Protein AF-A0A150GC37-F1 (afdb_monomer_lite)

Foldseek 3Di:
DDDDDPLVVVVVLLVVLLVVVVVVLVVVLVVVLVVLVVVLVVVLVVLVVVLVVVLVVLVVVLVVVLVVLVVVLVVCCVPVNLADPDDDPVLVVLVVVLVVCVVVVVNVVSVVSVVVSVVSRVVRSVVSVVVSVVVSVVVSVVSVVVSVVVSVVSVVVSVVVSVVSVVVSVVVSVVSVVVSVVVVVVSVVLSVQLVVLSVCVVVVVCPDDLCPPPPRDPCSNRVSVCVVVVNPPPDDPPPPDVVVVVVVVVVVVVVVVVVVVVPPDDDDDDDDDD

Radius of gyration: 44.92 Å; chains: 1; bounding box: 108×40×127 Å

Sequence (274 aa):
MLPLPLGAAARNVLHHGQRSHLEQHDAAALETIAAVDAMWAQQLFHLRQEATAALRVLQERHEDALRSLRMEQVVRARDSGIRPVRRNKELLNLRRSEAVLASHNNFTAASRVKAAADRLQDAESNGTHADWLLRCHGEQERLLTQQRRELEALRKRLASRLREVEAARDRDLEKLGRKIKVNIVRTQQLFAKERQHMEAALNGCLLNSKSTRPDGRLEECFPTMVRLAGGPKGSPPVAPDPQHKERRVQHNERNKWRRCQGRQEPDGCAALLE

Organism: Gonium pectorale (NCBI:txid33097)

pLDDT: mean 84.0, std 16.5, range [37.62, 98.12]

Structure (mmCIF, N/CA/C/O backbone):
data_AF-A0A150GC37-F1
#
_entry.id   AF-A0A150GC37-F1
#
loop_
_atom_site.group_PDB
_atom_site.id
_atom_site.type_symbol
_atom_site.label_atom_id
_atom_site.label_alt_id
_atom_site.label_comp_id
_atom_site.label_asym_id
_atom_site.label_entity_id
_atom_site.label_seq_id
_atom_site.pdbx_PDB_ins_code
_atom_site.Cartn_x
_atom_site.Cartn_y
_atom_site.Cartn_z
_atom_site.occupancy
_atom_site.B_iso_or_equiv
_atom_site.auth_seq_id
_atom_site.auth_comp_id
_atom_site.auth_asym_id
_atom_site.auth_atom_id
_atom_site.pdbx_PDB_model_num
ATOM 1 N N . MET A 1 1 ? 62.098 -3.525 -46.597 1.00 43.59 1 MET A N 1
ATOM 2 C CA . MET A 1 1 ? 60.666 -3.323 -46.296 1.00 43.59 1 MET A CA 1
ATOM 3 C C . MET A 1 1 ? 59.986 -2.870 -47.574 1.00 43.59 1 MET A C 1
ATOM 5 O O . MET A 1 1 ? 60.245 -1.760 -48.014 1.00 43.59 1 MET A O 1
ATOM 9 N N . LEU A 1 2 ? 59.233 -3.753 -48.233 1.00 39.16 2 LEU A N 1
ATOM 10 C CA . LEU A 1 2 ? 58.503 -3.399 -49.452 1.00 39.16 2 LEU A CA 1
ATOM 11 C C . LEU A 1 2 ? 57.250 -2.600 -49.058 1.00 39.16 2 LEU A C 1
ATOM 13 O O . LEU A 1 2 ? 56.566 -3.016 -48.119 1.00 39.16 2 LEU A O 1
ATOM 17 N N . PRO A 1 3 ? 56.953 -1.466 -49.716 1.00 51.44 3 PRO A N 1
ATOM 18 C CA . PRO A 1 3 ? 55.737 -0.716 -49.441 1.00 51.44 3 PRO A CA 1
ATOM 19 C C . PRO A 1 3 ? 54.541 -1.620 -49.739 1.00 51.44 3 PRO A C 1
ATOM 21 O O . PRO A 1 3 ? 54.436 -2.191 -50.826 1.00 51.44 3 PRO A O 1
ATOM 24 N N . LEU A 1 4 ? 53.655 -1.784 -48.753 1.00 48.72 4 LEU A N 1
ATOM 25 C CA . LEU A 1 4 ? 52.367 -2.434 -48.975 1.00 48.72 4 LEU A CA 1
ATOM 26 C C . LEU A 1 4 ? 51.692 -1.764 -50.182 1.00 48.72 4 LEU A C 1
ATOM 28 O O . LEU A 1 4 ? 51.752 -0.535 -50.294 1.00 48.72 4 LEU A O 1
ATOM 32 N N . PRO A 1 5 ? 51.039 -2.529 -51.076 1.00 68.75 5 PRO A N 1
ATOM 33 C CA . PRO A 1 5 ? 50.292 -1.930 -52.172 1.00 68.75 5 PRO A CA 1
ATOM 34 C C . PRO A 1 5 ? 49.294 -0.935 -51.569 1.00 68.75 5 PRO A C 1
ATOM 36 O O . PRO A 1 5 ? 48.575 -1.291 -50.634 1.00 68.75 5 PRO A O 1
ATOM 39 N N . LEU A 1 6 ? 49.258 0.306 -52.072 1.00 67.75 6 LEU A N 1
ATOM 40 C CA . LEU A 1 6 ? 48.441 1.407 -51.530 1.00 67.75 6 LEU A CA 1
ATOM 41 C C . LEU A 1 6 ? 46.980 1.000 -51.232 1.00 67.75 6 LEU A C 1
ATOM 43 O O . LEU A 1 6 ? 46.374 1.497 -50.283 1.00 67.75 6 LEU A O 1
ATOM 47 N N . GLY A 1 7 ? 46.432 0.037 -51.980 1.00 73.19 7 GLY A N 1
ATOM 48 C CA . GLY A 1 7 ? 45.100 -0.520 -51.740 1.00 73.19 7 GLY A CA 1
ATOM 49 C C . GLY A 1 7 ? 44.932 -1.297 -50.425 1.00 73.19 7 GLY A C 1
ATOM 50 O O . GLY A 1 7 ? 43.858 -1.249 -49.829 1.00 73.19 7 GLY A O 1
ATOM 51 N N . ALA A 1 8 ? 45.965 -1.981 -49.927 1.00 79.38 8 ALA A N 1
ATOM 52 C CA . ALA A 1 8 ? 45.905 -2.711 -48.657 1.00 79.38 8 ALA A CA 1
ATOM 53 C C . ALA A 1 8 ? 45.860 -1.757 -47.452 1.00 79.38 8 ALA A C 1
ATOM 55 O O . ALA A 1 8 ? 45.092 -1.976 -46.515 1.00 79.38 8 ALA A O 1
ATOM 56 N N . ALA A 1 9 ? 46.624 -0.662 -47.505 1.00 81.75 9 ALA A N 1
ATOM 57 C CA . ALA A 1 9 ? 46.593 0.376 -46.477 1.00 81.75 9 ALA A CA 1
ATOM 58 C C . ALA A 1 9 ? 45.210 1.049 -46.400 1.00 81.75 9 ALA A C 1
ATOM 60 O O . ALA A 1 9 ? 44.655 1.186 -45.311 1.00 81.75 9 ALA A O 1
ATOM 61 N N . ALA A 1 10 ? 44.607 1.377 -47.550 1.00 79.38 10 ALA A N 1
ATOM 62 C CA . ALA A 1 10 ? 43.272 1.978 -47.613 1.00 79.38 10 ALA A CA 1
ATOM 63 C C . ALA A 1 10 ? 42.174 1.070 -47.020 1.00 79.38 10 ALA A C 1
ATOM 65 O O . ALA A 1 10 ? 41.329 1.544 -46.259 1.00 79.38 10 ALA A O 1
ATOM 66 N N . ARG A 1 11 ? 42.214 -0.243 -47.298 1.00 83.75 11 ARG A N 1
ATOM 67 C CA . ARG A 1 11 ? 41.282 -1.225 -46.707 1.00 83.75 11 ARG A CA 1
ATOM 68 C C . ARG A 1 11 ? 41.412 -1.297 -45.190 1.00 83.75 11 ARG A C 1
ATOM 70 O O . ARG A 1 11 ? 40.402 -1.292 -44.490 1.00 83.75 11 ARG A O 1
ATOM 77 N N . ASN A 1 12 ? 42.640 -1.331 -44.676 1.00 86.44 12 ASN A N 1
ATOM 78 C CA . ASN A 1 12 ? 42.888 -1.404 -43.237 1.00 86.44 12 ASN A CA 1
ATOM 79 C C . ASN A 1 12 ? 42.377 -0.156 -42.506 1.00 86.44 12 ASN A C 1
ATOM 81 O O . ASN A 1 12 ? 41.742 -0.286 -41.462 1.00 86.44 12 ASN A O 1
ATOM 85 N N . VAL A 1 13 ? 42.587 1.035 -43.078 1.00 86.06 13 VAL A N 1
ATOM 86 C CA . VAL A 1 13 ? 42.070 2.297 -42.525 1.00 86.06 13 VAL A CA 1
ATOM 87 C C . VAL A 1 13 ? 40.540 2.314 -42.518 1.00 86.06 13 VAL A C 1
ATOM 89 O O . VAL A 1 13 ? 39.948 2.644 -41.492 1.00 86.06 13 VAL A O 1
ATOM 92 N N . LEU A 1 14 ? 39.887 1.889 -43.608 1.00 85.75 14 LEU A N 1
ATOM 93 C CA . LEU A 1 14 ? 38.425 1.791 -43.655 1.00 85.75 14 LEU A CA 1
ATOM 94 C C . LEU A 1 14 ? 37.894 0.804 -42.610 1.00 85.75 14 LEU A C 1
ATOM 96 O O . LEU A 1 14 ? 36.985 1.142 -41.859 1.00 85.75 14 LEU A O 1
ATOM 100 N N . HIS A 1 15 ? 38.462 -0.401 -42.524 1.00 87.81 15 HIS A N 1
ATOM 101 C CA . HIS A 1 15 ? 38.033 -1.400 -41.545 1.00 87.81 15 HIS A CA 1
ATOM 102 C C . HIS A 1 15 ? 38.240 -0.935 -40.103 1.00 87.81 15 HIS A C 1
ATOM 104 O O . HIS A 1 15 ? 37.366 -1.154 -39.265 1.00 87.81 15 HIS A O 1
ATOM 110 N N . HIS A 1 16 ? 39.366 -0.283 -39.812 1.00 88.75 16 HIS A N 1
ATOM 111 C CA . HIS A 1 16 ? 39.623 0.294 -38.497 1.00 88.75 16 HIS A CA 1
ATOM 112 C C . HIS A 1 16 ? 38.621 1.411 -38.171 1.00 88.75 16 HIS A C 1
ATOM 114 O O . HIS A 1 16 ? 38.036 1.409 -37.090 1.00 88.75 16 HIS A O 1
ATOM 120 N N . GLY A 1 17 ? 38.330 2.291 -39.133 1.00 87.25 17 GLY A N 1
ATOM 121 C CA . GLY A 1 17 ? 37.300 3.323 -39.009 1.00 87.25 17 GLY A CA 1
ATOM 122 C C . GLY A 1 17 ? 35.905 2.770 -38.756 1.00 87.25 17 GLY A C 1
ATOM 123 O O . GLY A 1 17 ? 35.207 3.246 -37.868 1.00 87.25 17 GLY A O 1
ATOM 124 N N . GLN A 1 18 ? 35.509 1.734 -39.499 1.00 90.75 18 GLN A N 1
ATOM 125 C CA . GLN A 1 18 ? 34.216 1.069 -39.324 1.00 90.75 18 GLN A CA 1
ATOM 126 C C . GLN A 1 18 ? 34.110 0.403 -37.944 1.00 90.75 18 GLN A C 1
ATOM 128 O O . GLN A 1 18 ? 33.065 0.504 -37.308 1.00 90.75 18 GLN A O 1
ATOM 133 N N . ARG A 1 19 ? 35.183 -0.236 -37.451 1.00 89.75 19 ARG A N 1
ATOM 134 C CA . ARG A 1 19 ? 35.223 -0.815 -36.094 1.00 89.75 19 ARG A CA 1
ATOM 135 C C . ARG A 1 19 ? 35.097 0.255 -35.016 1.00 89.75 19 ARG A C 1
ATOM 137 O O . ARG A 1 19 ? 34.213 0.147 -34.177 1.00 89.75 19 ARG A O 1
ATOM 144 N N . SER A 1 20 ? 35.904 1.312 -35.095 1.00 88.88 20 SER A N 1
ATOM 145 C CA . SER A 1 20 ? 35.835 2.426 -34.144 1.00 88.88 20 SER A CA 1
ATOM 146 C C . SER A 1 20 ? 34.460 3.106 -34.163 1.00 88.88 20 SER A C 1
ATOM 148 O O . SER A 1 20 ? 33.924 3.461 -33.116 1.00 88.88 20 SER A O 1
ATOM 150 N N . HIS A 1 21 ? 33.837 3.232 -35.341 1.00 87.19 21 HIS A N 1
ATOM 151 C CA . HIS A 1 21 ? 32.486 3.778 -35.461 1.00 87.19 21 HIS A CA 1
ATOM 152 C C . HIS A 1 21 ? 31.435 2.886 -34.791 1.00 87.19 21 HIS A C 1
ATOM 154 O O . HIS A 1 21 ? 30.567 3.418 -34.105 1.00 87.19 21 HIS A O 1
ATOM 160 N N . LEU A 1 22 ? 31.525 1.557 -34.930 1.00 89.12 22 LEU A N 1
ATOM 161 C CA . LEU A 1 22 ? 30.644 0.623 -34.215 1.00 89.12 22 LEU A CA 1
ATOM 162 C C . LEU A 1 22 ? 30.831 0.712 -32.705 1.00 89.12 22 LEU A C 1
ATOM 164 O O . LEU A 1 22 ? 29.843 0.847 -31.997 1.00 89.12 22 LEU A O 1
ATOM 168 N N . GLU A 1 23 ? 32.073 0.714 -32.226 1.00 90.19 23 GLU A N 1
ATOM 169 C CA . GLU A 1 23 ? 32.381 0.818 -30.795 1.00 90.19 23 GLU A CA 1
ATOM 170 C C . GLU A 1 23 ? 31.813 2.108 -30.187 1.00 90.19 23 GLU A C 1
ATOM 172 O O . GLU A 1 23 ? 31.182 2.071 -29.133 1.00 90.19 23 GLU A O 1
ATOM 177 N N . GLN A 1 24 ? 31.957 3.244 -30.878 1.00 89.38 24 GLN A N 1
ATOM 178 C CA . GLN A 1 24 ? 31.347 4.512 -30.460 1.00 89.38 24 GLN A CA 1
ATOM 179 C C . GLN A 1 24 ? 29.817 4.439 -30.454 1.00 89.38 24 GLN A C 1
ATOM 181 O O . GLN A 1 24 ? 29.167 4.988 -29.565 1.00 89.38 24 GLN A O 1
ATOM 186 N N . HIS A 1 25 ? 29.228 3.778 -31.451 1.00 88.88 25 HIS A N 1
ATOM 187 C CA . HIS A 1 25 ? 27.781 3.652 -31.567 1.00 88.88 25 HIS A CA 1
ATOM 188 C C . HIS A 1 25 ? 27.193 2.726 -30.495 1.00 88.88 25 HIS A C 1
ATOM 190 O O . HIS A 1 25 ? 26.108 3.008 -29.983 1.00 88.88 25 HIS A O 1
ATOM 196 N N . ASP A 1 26 ? 27.908 1.656 -30.150 1.00 89.56 26 ASP A N 1
ATOM 197 C CA . ASP A 1 26 ? 27.556 0.716 -29.090 1.00 89.56 26 ASP A CA 1
ATOM 198 C C . ASP A 1 26 ? 27.714 1.375 -27.716 1.00 89.56 26 ASP A C 1
ATOM 200 O O . ASP A 1 26 ? 26.801 1.290 -26.896 1.00 89.56 26 ASP A O 1
ATOM 204 N N . ALA A 1 27 ? 28.802 2.119 -27.484 1.00 92.00 27 ALA A N 1
ATOM 205 C CA . ALA A 1 27 ? 28.990 2.900 -26.262 1.00 92.00 27 ALA A CA 1
ATOM 206 C C . ALA A 1 27 ? 27.862 3.929 -26.069 1.00 92.00 27 ALA A C 1
ATOM 208 O O . ALA A 1 27 ? 27.207 3.940 -25.027 1.00 92.00 27 ALA A O 1
ATOM 209 N N . ALA A 1 28 ? 27.549 4.716 -27.104 1.00 91.19 28 ALA A N 1
ATOM 210 C CA . ALA A 1 28 ? 26.445 5.675 -27.060 1.00 91.19 28 ALA A CA 1
ATOM 211 C C . ALA A 1 28 ? 25.082 4.988 -26.850 1.00 91.19 28 ALA A C 1
ATOM 213 O O . ALA A 1 28 ? 24.218 5.502 -26.138 1.00 91.19 28 ALA A O 1
ATOM 214 N N . ALA A 1 29 ? 24.868 3.809 -27.445 1.00 92.19 29 ALA A N 1
ATOM 215 C CA . ALA A 1 29 ? 23.653 3.029 -27.231 1.00 92.19 29 ALA A CA 1
ATOM 216 C C . ALA A 1 29 ? 23.530 2.563 -25.770 1.00 92.19 29 ALA A C 1
ATOM 218 O O . ALA A 1 29 ? 22.462 2.724 -25.176 1.00 92.19 29 ALA A O 1
ATOM 219 N N . LEU A 1 30 ? 24.610 2.056 -25.170 1.00 93.44 30 LEU A N 1
ATOM 220 C CA . LEU A 1 30 ? 24.638 1.657 -23.761 1.00 93.44 30 LEU A CA 1
ATOM 221 C C . LEU A 1 30 ? 24.378 2.842 -22.826 1.00 93.44 30 LEU A C 1
ATOM 223 O O . LEU A 1 30 ? 23.561 2.719 -21.915 1.00 93.44 30 LEU A O 1
ATOM 227 N N . GLU A 1 31 ? 24.983 4.001 -23.089 1.00 95.44 31 GLU A N 1
ATOM 228 C CA . GLU A 1 31 ? 24.720 5.232 -22.333 1.00 95.44 31 GLU A CA 1
ATOM 229 C C . GLU A 1 31 ? 23.248 5.648 -22.419 1.00 95.44 31 GLU A C 1
ATOM 231 O O . GLU A 1 31 ? 22.635 5.985 -21.406 1.00 95.44 31 GLU A O 1
ATOM 236 N N . THR A 1 32 ? 22.641 5.577 -23.610 1.00 94.12 32 THR A N 1
ATOM 237 C CA . THR A 1 32 ? 21.223 5.932 -23.775 1.00 94.12 32 THR A CA 1
ATOM 238 C C . THR A 1 32 ? 20.292 4.972 -23.036 1.00 94.12 32 THR A C 1
ATOM 240 O O . THR A 1 32 ? 19.315 5.418 -22.432 1.00 94.12 32 THR A O 1
ATOM 243 N N . ILE A 1 33 ? 20.595 3.668 -23.043 1.00 94.62 33 ILE A N 1
ATOM 244 C CA . ILE A 1 33 ? 19.842 2.667 -22.280 1.00 94.62 33 ILE A CA 1
ATOM 245 C C . ILE A 1 33 ? 19.983 2.953 -20.784 1.00 94.62 33 ILE A C 1
ATOM 247 O O . ILE A 1 33 ? 18.973 3.024 -20.088 1.00 94.62 33 ILE A O 1
ATOM 251 N N . ALA A 1 34 ? 21.209 3.174 -20.303 1.00 95.12 34 ALA A N 1
ATOM 252 C CA . ALA A 1 34 ? 21.484 3.456 -18.898 1.00 95.12 34 ALA A CA 1
ATOM 253 C C . ALA A 1 34 ? 20.787 4.738 -18.417 1.00 95.12 34 ALA A C 1
ATOM 255 O O . ALA A 1 34 ? 20.208 4.754 -17.333 1.00 95.12 34 ALA A O 1
ATOM 256 N N . ALA A 1 35 ? 20.776 5.796 -19.232 1.00 95.56 35 ALA A N 1
ATOM 257 C CA . ALA A 1 35 ? 20.097 7.047 -18.904 1.00 95.56 35 ALA A CA 1
ATOM 258 C C . ALA A 1 35 ? 18.574 6.868 -18.779 1.00 95.56 35 ALA A C 1
ATOM 260 O O . ALA A 1 35 ? 17.958 7.378 -17.840 1.00 95.56 35 ALA A O 1
ATOM 261 N N . VAL A 1 36 ? 17.959 6.123 -19.705 1.00 95.19 36 VAL A N 1
ATOM 262 C CA . VAL A 1 36 ? 16.520 5.823 -19.646 1.00 95.19 36 VAL A CA 1
ATOM 263 C C . VAL A 1 36 ? 16.198 4.938 -18.447 1.00 95.19 36 VAL A C 1
ATOM 265 O O . VAL A 1 36 ? 15.196 5.168 -17.769 1.00 95.19 36 VAL A O 1
ATOM 268 N N . ASP A 1 37 ? 17.051 3.960 -18.156 1.00 95.19 37 ASP A N 1
ATOM 269 C CA . ASP A 1 37 ? 16.866 3.078 -17.013 1.00 95.19 37 ASP A CA 1
ATOM 270 C C . ASP A 1 37 ? 16.971 3.827 -15.678 1.00 95.19 37 ASP A C 1
ATOM 272 O O . ASP A 1 37 ? 16.112 3.674 -14.810 1.00 95.19 37 ASP A O 1
ATOM 276 N N . ALA A 1 38 ? 17.956 4.719 -15.543 1.00 96.56 38 ALA A N 1
ATOM 277 C CA . ALA A 1 38 ? 18.130 5.563 -14.365 1.00 96.56 38 ALA A CA 1
ATOM 278 C C . ALA A 1 38 ? 16.920 6.483 -14.123 1.00 96.56 38 ALA A C 1
ATOM 280 O O . ALA A 1 38 ? 16.449 6.60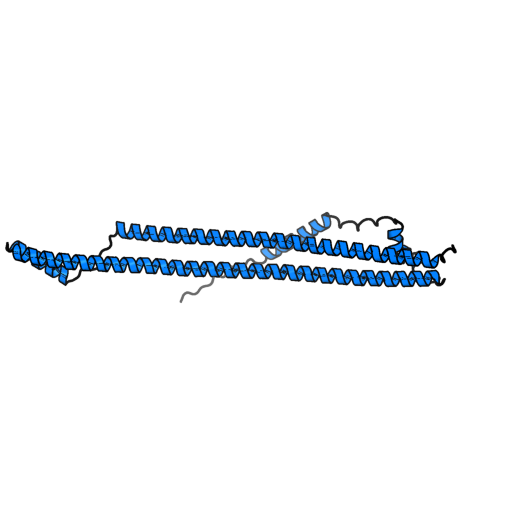9 -12.991 1.00 96.56 38 ALA A O 1
ATOM 281 N N . MET A 1 39 ? 16.367 7.078 -15.185 1.00 97.12 39 MET A N 1
ATOM 282 C CA . MET A 1 39 ? 15.144 7.883 -15.102 1.00 97.12 39 MET A CA 1
ATOM 283 C C . MET A 1 39 ? 13.960 7.053 -14.581 1.00 97.12 39 MET A C 1
ATOM 285 O O . MET A 1 39 ? 13.245 7.495 -13.679 1.00 97.12 39 MET A O 1
ATOM 289 N N . TRP A 1 40 ? 13.750 5.845 -15.115 1.00 97.00 40 TRP A N 1
ATOM 290 C CA . TRP A 1 40 ? 12.688 4.955 -14.637 1.00 97.00 40 TRP A CA 1
ATOM 291 C C . TRP A 1 40 ? 12.915 4.501 -13.195 1.00 97.00 40 TRP A C 1
ATOM 293 O O . TRP A 1 40 ? 11.962 4.448 -12.417 1.00 97.00 40 TRP A O 1
ATOM 303 N N . ALA A 1 41 ? 14.162 4.218 -12.813 1.00 96.06 41 ALA A N 1
ATOM 304 C CA . ALA A 1 41 ? 14.515 3.866 -11.443 1.00 96.06 41 ALA A CA 1
ATOM 305 C C . ALA A 1 41 ? 14.151 4.993 -10.463 1.00 96.06 41 ALA A C 1
ATOM 307 O O . ALA A 1 41 ? 13.559 4.728 -9.416 1.00 96.06 41 ALA A O 1
ATOM 308 N N . GLN A 1 42 ? 14.418 6.251 -10.828 1.00 97.25 42 GLN A N 1
ATOM 309 C CA . GLN A 1 42 ? 14.030 7.410 -10.026 1.00 97.25 42 GLN A CA 1
ATOM 310 C C . GLN A 1 42 ? 12.503 7.550 -9.912 1.00 97.25 42 GLN A C 1
ATOM 312 O O . GLN A 1 42 ? 11.980 7.778 -8.820 1.00 97.25 42 GLN A O 1
ATOM 317 N N . GLN A 1 43 ? 11.762 7.367 -11.008 1.00 95.94 43 GLN A N 1
ATOM 318 C CA . GLN A 1 43 ? 10.295 7.414 -10.978 1.00 95.94 43 GLN A CA 1
ATOM 319 C C . GLN A 1 43 ? 9.699 6.304 -10.104 1.00 95.94 43 GLN A C 1
ATOM 321 O O . GLN A 1 43 ? 8.824 6.564 -9.277 1.00 95.94 43 GLN A O 1
ATOM 326 N N . LEU A 1 44 ? 10.198 5.072 -10.239 1.00 96.25 44 LEU A N 1
ATOM 327 C CA . LEU A 1 44 ? 9.791 3.944 -9.399 1.00 96.25 44 LEU A CA 1
ATOM 328 C C . LEU A 1 44 ? 10.119 4.190 -7.926 1.00 96.25 44 LEU A C 1
ATOM 330 O O . LEU A 1 44 ? 9.322 3.844 -7.054 1.00 96.25 44 LEU A O 1
ATOM 334 N N . PHE A 1 45 ? 11.264 4.807 -7.636 1.00 97.06 45 PHE A N 1
ATOM 335 C CA . PHE A 1 45 ? 11.640 5.187 -6.281 1.00 97.06 45 PHE A CA 1
ATOM 336 C C . PHE A 1 45 ? 10.654 6.192 -5.675 1.00 97.06 45 PHE A C 1
ATOM 338 O O . PHE A 1 45 ? 10.133 5.937 -4.588 1.00 97.06 45 PHE A O 1
ATOM 345 N N . HIS A 1 46 ? 10.324 7.273 -6.387 1.00 96.12 46 HIS A N 1
ATOM 346 C CA . HIS A 1 46 ? 9.334 8.249 -5.921 1.00 96.12 46 HIS A CA 1
ATOM 347 C C . HIS A 1 46 ? 7.957 7.614 -5.703 1.00 96.12 46 HIS A C 1
ATOM 349 O O . HIS A 1 46 ? 7.356 7.804 -4.649 1.00 96.12 46 HIS A O 1
ATOM 355 N N . LEU A 1 47 ? 7.496 6.767 -6.628 1.00 95.56 47 LEU A N 1
ATOM 356 C CA . LEU A 1 47 ? 6.230 6.047 -6.470 1.00 95.56 47 LEU A CA 1
ATOM 357 C C . LEU A 1 47 ? 6.225 5.131 -5.242 1.00 95.56 47 LEU A C 1
ATOM 359 O O . LEU A 1 47 ? 5.218 5.045 -4.540 1.00 95.56 47 LEU A O 1
ATOM 363 N N . ARG A 1 48 ? 7.339 4.448 -4.955 1.00 95.88 48 ARG A N 1
ATOM 364 C CA . ARG A 1 48 ? 7.477 3.617 -3.749 1.00 95.88 48 ARG A CA 1
ATOM 365 C C . ARG A 1 48 ? 7.455 4.472 -2.482 1.00 95.88 48 ARG A C 1
ATOM 367 O O . ARG A 1 48 ? 6.793 4.090 -1.521 1.00 95.88 48 ARG A O 1
ATOM 374 N N . GLN A 1 49 ? 8.108 5.633 -2.482 1.00 97.25 49 GLN A N 1
ATOM 375 C CA . GLN A 1 49 ? 8.047 6.568 -1.356 1.00 97.25 49 GLN A CA 1
ATOM 376 C C . GLN A 1 49 ? 6.620 7.068 -1.112 1.00 97.25 49 GLN A C 1
ATOM 378 O O . GLN A 1 49 ? 6.112 6.934 0.002 1.00 97.25 49 GLN A O 1
ATOM 383 N N . GLU A 1 50 ? 5.939 7.553 -2.151 1.00 95.94 50 GLU A N 1
ATOM 384 C CA . GLU A 1 50 ? 4.539 7.991 -2.078 1.00 95.94 50 GLU A CA 1
ATOM 385 C C . GLU A 1 50 ? 3.619 6.871 -1.580 1.00 95.94 50 GLU A C 1
ATOM 387 O O . GLU A 1 50 ? 2.774 7.092 -0.714 1.00 95.94 50 GLU A O 1
ATOM 392 N N . ALA A 1 51 ? 3.821 5.644 -2.068 1.00 95.00 51 ALA A N 1
ATOM 393 C CA . ALA A 1 51 ? 3.088 4.462 -1.628 1.00 95.00 51 ALA A CA 1
ATOM 394 C C . ALA A 1 51 ? 3.279 4.195 -0.126 1.00 95.00 51 ALA A C 1
ATOM 396 O O . ALA A 1 51 ? 2.306 3.955 0.592 1.00 95.00 51 ALA A O 1
ATOM 397 N N . THR A 1 52 ? 4.520 4.263 0.369 1.00 96.12 52 THR A N 1
ATOM 398 C CA . THR A 1 52 ? 4.803 4.085 1.801 1.00 96.12 52 THR A CA 1
ATOM 399 C C . THR A 1 52 ? 4.225 5.209 2.654 1.00 96.12 52 THR A C 1
ATOM 401 O O . THR A 1 52 ? 3.683 4.933 3.722 1.00 96.12 52 THR A O 1
ATOM 404 N N . ALA A 1 53 ? 4.270 6.454 2.176 1.00 97.06 53 ALA A N 1
ATOM 405 C CA . ALA A 1 53 ? 3.672 7.593 2.861 1.00 97.06 53 ALA A CA 1
ATOM 406 C C . ALA A 1 53 ? 2.145 7.454 2.941 1.00 97.06 53 ALA A C 1
ATOM 408 O O . ALA A 1 53 ? 1.573 7.608 4.015 1.00 97.06 53 ALA A O 1
ATOM 409 N N . ALA A 1 54 ? 1.487 7.074 1.842 1.00 96.19 54 ALA A N 1
ATOM 410 C CA . ALA A 1 54 ? 0.043 6.854 1.815 1.00 96.19 54 ALA A CA 1
ATOM 411 C C . ALA A 1 54 ? -0.397 5.738 2.777 1.00 96.19 54 ALA A C 1
ATOM 413 O O . ALA A 1 54 ? -1.421 5.869 3.446 1.00 96.19 54 ALA A O 1
ATOM 414 N N . LEU A 1 55 ? 0.385 4.655 2.874 1.00 96.69 55 LEU A N 1
ATOM 415 C CA . LEU A 1 55 ? 0.130 3.586 3.842 1.00 96.69 55 LEU A CA 1
ATOM 416 C C . LEU A 1 55 ? 0.260 4.081 5.284 1.00 96.69 55 LEU A C 1
ATOM 418 O O . LEU A 1 55 ? -0.624 3.790 6.084 1.00 96.69 55 LEU A O 1
ATOM 422 N N . ARG A 1 56 ? 1.309 4.850 5.600 1.00 97.38 56 ARG A N 1
ATOM 423 C CA . ARG A 1 56 ? 1.507 5.422 6.942 1.00 97.38 56 ARG A CA 1
ATOM 424 C C . ARG A 1 56 ? 0.369 6.356 7.333 1.00 97.38 56 ARG A C 1
ATOM 426 O O . ARG A 1 56 ? -0.232 6.157 8.377 1.00 97.38 56 ARG A O 1
ATOM 433 N N . VAL A 1 57 ? -0.003 7.285 6.453 1.00 97.81 57 VAL A N 1
ATOM 434 C CA . VAL A 1 57 ? -1.116 8.217 6.696 1.00 97.81 57 VAL A CA 1
ATOM 435 C C . VAL A 1 57 ? -2.426 7.467 6.946 1.00 97.81 57 VAL A C 1
ATOM 437 O O . VAL A 1 57 ? -3.218 7.864 7.798 1.00 97.81 57 VAL A O 1
ATOM 440 N N . LEU A 1 58 ? -2.684 6.375 6.217 1.00 97.31 58 LEU A N 1
ATOM 441 C CA . LEU A 1 58 ? -3.880 5.567 6.455 1.00 97.31 58 LEU A CA 1
ATOM 442 C C . LEU A 1 58 ? -3.820 4.841 7.808 1.00 97.31 58 LEU A C 1
ATOM 444 O O . LEU A 1 58 ? -4.821 4.813 8.517 1.00 97.31 58 LEU A O 1
ATOM 448 N N . GLN A 1 59 ? -2.660 4.293 8.176 1.00 97.44 59 GLN A N 1
ATOM 449 C CA . GLN A 1 59 ? -2.456 3.637 9.471 1.00 97.44 59 GLN A CA 1
ATOM 450 C C . GLN A 1 59 ? -2.627 4.612 10.640 1.00 97.44 59 GLN A C 1
ATOM 452 O O . GLN A 1 59 ? -3.348 4.296 11.579 1.00 97.44 59 GLN A O 1
ATOM 457 N N . GLU A 1 60 ? -2.058 5.813 10.549 1.00 98.00 60 GLU A N 1
ATOM 458 C CA . GLU A 1 60 ? -2.220 6.869 11.557 1.00 98.00 60 GLU A CA 1
ATOM 459 C C . GLU A 1 60 ? -3.701 7.229 11.746 1.00 98.00 60 GLU A C 1
ATOM 461 O O . GLU A 1 60 ? -4.209 7.236 12.866 1.00 98.00 60 GLU A O 1
ATOM 466 N N . ARG A 1 61 ? -4.446 7.407 10.646 1.00 97.94 61 ARG A N 1
ATOM 467 C CA . ARG A 1 61 ? -5.900 7.644 10.702 1.00 97.94 61 ARG A CA 1
ATOM 468 C C . ARG A 1 61 ? -6.662 6.484 11.342 1.00 97.94 61 ARG A C 1
ATOM 470 O O . ARG A 1 61 ? -7.640 6.707 12.054 1.00 97.94 61 ARG A O 1
ATOM 477 N N . HIS A 1 62 ? -6.254 5.245 11.074 1.00 98.12 62 HIS A N 1
ATOM 478 C CA . HIS A 1 62 ? -6.854 4.053 11.677 1.00 98.12 62 HIS A CA 1
ATOM 479 C C . HIS A 1 62 ? -6.595 3.987 13.187 1.00 98.12 62 HIS A C 1
ATOM 481 O O . HIS A 1 62 ? -7.510 3.668 13.952 1.00 98.12 62 HIS A O 1
ATOM 487 N N . GLU A 1 63 ? -5.388 4.340 13.621 1.00 97.25 63 GLU A N 1
ATOM 488 C CA . GLU A 1 63 ? -5.021 4.441 15.034 1.00 97.25 63 GLU A CA 1
ATOM 489 C C . GLU A 1 63 ? -5.802 5.554 15.742 1.00 97.25 63 GLU A C 1
ATOM 491 O O . GLU A 1 63 ? -6.341 5.329 16.827 1.00 97.25 63 GLU A O 1
ATOM 496 N N . ASP A 1 64 ? -5.937 6.725 15.118 1.00 98.00 64 ASP A N 1
ATOM 497 C CA . ASP A 1 64 ? -6.742 7.840 15.627 1.00 98.00 64 ASP A CA 1
ATOM 498 C C . ASP A 1 64 ? -8.213 7.467 15.786 1.00 98.00 64 ASP A C 1
ATOM 500 O O . ASP A 1 64 ? -8.800 7.700 16.843 1.00 98.00 64 ASP A O 1
ATOM 504 N N . ALA A 1 65 ? -8.798 6.821 14.776 1.00 97.31 65 ALA A N 1
ATOM 505 C CA . ALA A 1 65 ? -10.176 6.348 14.839 1.00 97.31 65 ALA A CA 1
ATOM 506 C C . ALA A 1 65 ? -10.379 5.341 15.984 1.00 97.31 65 ALA A C 1
ATOM 508 O O . ALA A 1 65 ? -11.370 5.417 16.710 1.00 97.31 65 ALA A O 1
ATOM 509 N N . LEU A 1 66 ? -9.424 4.427 16.194 1.00 97.12 66 LEU A N 1
ATOM 510 C CA . LEU A 1 66 ? -9.490 3.453 17.285 1.00 97.12 66 LEU A CA 1
ATOM 511 C C . LEU A 1 66 ? -9.337 4.120 18.659 1.00 97.12 66 LEU A C 1
ATOM 513 O O . LEU A 1 66 ? -10.039 3.753 19.604 1.00 97.12 66 LEU A O 1
ATOM 517 N N . ARG A 1 67 ? -8.442 5.109 18.780 1.00 97.62 67 ARG A N 1
ATOM 518 C CA . ARG A 1 67 ? -8.292 5.919 19.998 1.00 97.62 67 ARG A CA 1
ATOM 519 C C . ARG A 1 67 ? -9.573 6.682 20.308 1.00 97.62 67 ARG A C 1
ATOM 521 O O . ARG A 1 67 ? -10.044 6.614 21.441 1.00 97.62 67 ARG A O 1
ATOM 528 N N . SER A 1 68 ? -10.156 7.341 19.310 1.00 97.88 68 SER A N 1
ATOM 529 C CA . SER A 1 68 ? -11.409 8.081 19.466 1.00 97.88 68 SER A CA 1
ATOM 530 C C . SER A 1 68 ? -12.549 7.163 19.896 1.00 97.88 68 SER A C 1
ATOM 532 O O . SER A 1 68 ? -13.228 7.461 20.873 1.00 97.88 68 SER A O 1
ATOM 534 N N . LEU A 1 69 ? -12.701 5.998 19.255 1.00 97.62 69 LEU A N 1
ATOM 535 C CA . LEU A 1 69 ? -13.722 5.018 19.629 1.00 97.62 69 LEU A CA 1
ATOM 536 C C . LEU A 1 69 ? -13.569 4.568 21.090 1.00 97.62 69 LEU A C 1
ATOM 538 O O . LEU A 1 69 ? -14.547 4.512 21.831 1.00 97.62 69 LEU A O 1
ATOM 542 N N . ARG A 1 70 ? -12.341 4.268 21.529 1.00 96.00 70 ARG A N 1
ATOM 543 C CA . ARG A 1 70 ? -12.070 3.868 22.921 1.00 96.00 70 ARG A CA 1
ATOM 544 C C . ARG A 1 70 ? -12.408 4.982 23.908 1.00 96.00 70 ARG A C 1
ATOM 546 O O . ARG A 1 70 ? -13.013 4.712 24.942 1.00 96.00 70 ARG A O 1
ATOM 553 N N . MET A 1 71 ? -12.054 6.224 23.583 1.00 97.12 71 MET A N 1
ATOM 554 C CA . MET A 1 71 ? -12.403 7.382 24.408 1.00 97.12 71 MET A CA 1
ATOM 555 C C . MET A 1 71 ? -13.916 7.584 24.481 1.00 97.12 71 MET A C 1
ATOM 557 O O . MET A 1 71 ? -14.445 7.777 25.572 1.00 97.12 71 MET A O 1
ATOM 561 N N . GLU A 1 72 ? -14.630 7.462 23.362 1.00 95.50 72 GLU A N 1
ATOM 562 C CA . GLU A 1 72 ? -16.093 7.520 23.346 1.00 95.50 72 GLU A CA 1
ATOM 563 C C . GLU A 1 72 ? -16.722 6.428 24.210 1.00 95.50 72 GLU A C 1
ATOM 565 O O . GLU A 1 72 ? -17.666 6.704 24.945 1.00 95.50 72 GLU A O 1
ATOM 570 N N . GLN A 1 73 ? -16.204 5.199 24.166 1.00 93.88 73 GLN A N 1
ATOM 571 C CA . GLN A 1 73 ? -16.690 4.105 25.008 1.00 93.88 73 GLN A CA 1
ATOM 572 C C . GLN A 1 73 ? -16.516 4.436 26.499 1.00 93.88 73 GLN A C 1
ATOM 574 O O . GLN A 1 73 ? -17.460 4.279 27.274 1.00 93.88 73 GLN A O 1
ATOM 579 N N . VAL A 1 74 ? -15.360 4.978 26.897 1.00 94.12 74 VAL A N 1
ATOM 580 C CA . VAL A 1 74 ? -15.108 5.416 28.282 1.00 94.12 74 VAL A CA 1
ATOM 581 C C . VAL A 1 74 ? -16.049 6.551 28.696 1.00 94.12 74 VAL A C 1
ATOM 583 O O . VAL A 1 74 ? -16.637 6.493 29.775 1.00 94.12 74 VAL A O 1
ATOM 586 N N . VAL A 1 75 ? -16.228 7.564 27.845 1.00 94.50 75 VAL A N 1
ATOM 587 C CA . VAL A 1 75 ? -17.131 8.694 28.118 1.00 94.50 75 VAL A CA 1
ATOM 588 C C . VAL A 1 75 ? -18.576 8.212 28.236 1.00 94.50 75 VAL A C 1
ATOM 590 O O . VAL A 1 75 ? -19.243 8.530 29.215 1.00 94.50 75 VAL A O 1
ATOM 593 N N . ARG A 1 76 ? -19.043 7.345 27.328 1.00 90.81 76 ARG A N 1
ATOM 594 C CA . ARG A 1 76 ? -20.386 6.745 27.408 1.00 90.81 76 ARG A CA 1
ATOM 595 C C . ARG A 1 76 ? -20.578 5.972 28.711 1.00 90.81 76 ARG A C 1
ATOM 597 O O . ARG A 1 76 ? -21.614 6.136 29.354 1.00 90.81 76 ARG A O 1
ATOM 604 N N . ALA A 1 77 ? -19.596 5.168 29.123 1.00 90.50 77 ALA A N 1
ATOM 605 C CA . ALA A 1 77 ? -19.653 4.435 30.387 1.00 90.50 77 ALA A CA 1
ATOM 606 C C . ALA A 1 77 ? -19.711 5.367 31.603 1.00 90.50 77 ALA A C 1
ATOM 608 O O . ALA A 1 77 ? -20.449 5.089 32.549 1.00 90.50 77 ALA A O 1
ATOM 609 N N . ARG A 1 78 ? -18.964 6.476 31.569 1.00 89.88 78 ARG A N 1
ATOM 610 C CA . ARG A 1 78 ? -18.952 7.488 32.628 1.00 89.88 78 ARG A CA 1
ATOM 611 C C . ARG A 1 78 ? -20.278 8.246 32.717 1.00 89.88 78 ARG A C 1
ATOM 613 O O . ARG A 1 78 ? -20.817 8.370 33.812 1.00 89.88 78 ARG A O 1
ATOM 620 N N . ASP A 1 79 ? -20.786 8.739 31.591 1.00 88.44 79 ASP A N 1
ATOM 621 C CA . ASP A 1 79 ? -21.912 9.678 31.558 1.00 88.44 79 ASP A CA 1
ATOM 622 C C . ASP A 1 79 ? -23.258 8.975 31.742 1.00 88.44 79 ASP A C 1
ATOM 624 O O . ASP A 1 79 ? -24.105 9.422 32.515 1.00 88.44 79 ASP A O 1
ATOM 628 N N . SER A 1 80 ? -23.463 7.852 31.047 1.00 82.00 80 SER A N 1
ATOM 629 C CA . SER A 1 80 ? -24.726 7.103 31.121 1.00 82.00 80 SER A CA 1
ATOM 630 C C . SER A 1 80 ? -24.749 6.078 32.258 1.00 82.00 80 SER A C 1
ATOM 632 O O . SER A 1 80 ? -25.822 5.685 32.726 1.00 82.00 80 SER A O 1
ATOM 634 N N . GLY A 1 81 ? -23.569 5.684 32.747 1.00 82.56 81 GLY A N 1
ATOM 635 C CA . GLY A 1 81 ? -23.411 4.566 33.663 1.00 82.56 81 GLY A CA 1
ATOM 636 C C . GLY A 1 81 ? -23.716 3.229 32.984 1.00 82.56 81 GLY A C 1
ATOM 637 O O . GLY A 1 81 ? -24.589 3.108 32.126 1.00 82.56 81 GLY A O 1
ATOM 638 N N . ILE A 1 82 ? -23.025 2.175 33.404 1.00 85.19 82 ILE A N 1
ATOM 639 C CA . ILE A 1 82 ? -23.342 0.825 32.938 1.00 85.19 82 ILE A CA 1
ATOM 640 C C . ILE A 1 82 ? -24.469 0.296 33.819 1.00 85.19 82 ILE A C 1
ATOM 642 O O . ILE A 1 82 ? -24.249 -0.082 34.968 1.00 85.19 82 ILE A O 1
ATOM 646 N N . ARG A 1 83 ? -25.704 0.378 33.316 1.00 80.44 83 ARG A N 1
ATOM 647 C CA . ARG A 1 83 ? -26.910 -0.009 34.057 1.00 80.44 83 ARG A CA 1
ATOM 648 C C . ARG A 1 83 ? -27.771 -0.979 33.248 1.00 80.44 83 ARG A C 1
ATOM 650 O O . ARG A 1 83 ? -27.875 -0.824 32.029 1.00 80.44 83 ARG A O 1
ATOM 657 N N . PRO A 1 84 ? -28.456 -1.929 33.909 1.00 79.88 84 PRO A N 1
ATOM 658 C CA . PRO A 1 84 ? -29.464 -2.748 33.250 1.00 79.88 84 PRO A CA 1
ATOM 659 C C . PRO A 1 84 ? -30.587 -1.874 32.693 1.00 79.88 84 PRO A C 1
ATOM 661 O O . PRO A 1 84 ? -31.133 -1.027 33.400 1.00 79.88 84 PRO A O 1
ATOM 664 N N . VAL A 1 85 ? -30.981 -2.132 31.442 1.00 79.94 85 VAL A N 1
ATOM 665 C CA . VAL A 1 85 ? -32.124 -1.461 30.793 1.00 79.94 85 VAL A CA 1
ATOM 666 C C . VAL A 1 85 ? -33.426 -1.742 31.555 1.00 79.94 85 VAL A C 1
ATOM 668 O O . VAL A 1 85 ? -34.303 -0.884 31.645 1.00 79.94 85 VAL A O 1
ATOM 671 N N . ARG A 1 86 ? -33.552 -2.942 32.133 1.00 85.25 86 ARG A N 1
ATOM 672 C CA . ARG A 1 86 ? -34.640 -3.334 33.036 1.00 85.25 86 ARG A CA 1
ATOM 673 C C . ARG A 1 86 ? -34.075 -4.185 34.168 1.00 85.25 86 ARG A C 1
ATOM 675 O O . ARG A 1 86 ? -33.344 -5.131 33.901 1.00 85.25 86 ARG A O 1
ATOM 682 N N . ARG A 1 87 ? -34.435 -3.852 35.410 1.00 85.88 87 ARG A N 1
ATOM 683 C CA . ARG A 1 87 ? -34.106 -4.652 36.603 1.00 85.88 8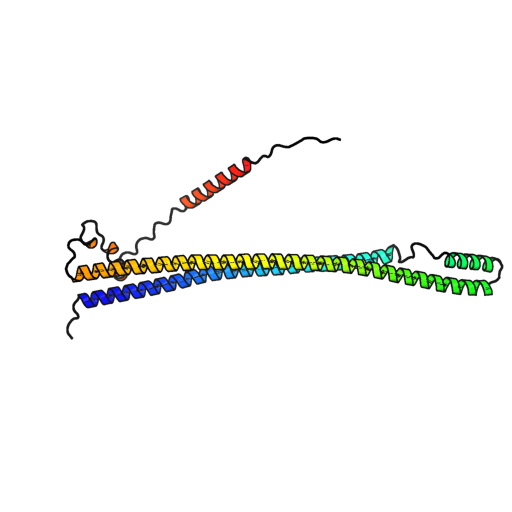7 ARG A CA 1
ATOM 684 C C . ARG A 1 87 ? -34.931 -5.938 36.639 1.00 85.88 87 ARG A C 1
ATOM 686 O O . ARG A 1 87 ? -36.069 -5.935 36.153 1.00 85.88 87 ARG A O 1
ATOM 693 N N . ASN A 1 88 ? -34.400 -7.006 37.234 1.00 92.06 88 ASN A N 1
ATOM 694 C CA . ASN A 1 88 ? -35.147 -8.257 37.384 1.00 92.06 88 ASN A CA 1
ATOM 695 C C . ASN A 1 88 ? -36.399 -8.037 38.252 1.00 92.06 88 ASN A C 1
ATOM 697 O O . ASN A 1 88 ? -36.382 -7.312 39.250 1.00 92.06 88 ASN A O 1
ATOM 701 N N . LYS A 1 89 ? -37.508 -8.688 37.885 1.00 94.31 89 LYS A N 1
ATOM 702 C CA . LYS A 1 89 ? -38.758 -8.655 38.661 1.00 94.31 89 LYS A CA 1
ATOM 703 C C . LYS A 1 89 ? -38.550 -9.205 40.072 1.00 94.31 89 LYS A C 1
ATOM 705 O O . LYS A 1 89 ? -39.137 -8.686 41.017 1.00 94.31 89 LYS A O 1
ATOM 710 N N . GLU A 1 90 ? -37.695 -10.215 40.211 1.00 94.31 90 GLU A N 1
ATOM 711 C CA . GLU A 1 90 ? -37.351 -10.808 41.502 1.00 94.31 90 GLU A CA 1
ATOM 712 C C . GLU A 1 90 ? -36.659 -9.800 42.428 1.00 94.31 90 GLU A C 1
ATOM 714 O O . GLU A 1 90 ? -37.077 -9.647 43.574 1.00 94.31 90 GLU A O 1
ATOM 719 N N . LEU A 1 91 ? -35.701 -9.017 41.913 1.00 94.62 91 LEU A N 1
ATOM 720 C CA . LEU A 1 91 ? -35.052 -7.941 42.668 1.00 94.62 91 LEU A CA 1
ATOM 721 C C . LEU A 1 91 ? -36.069 -6.928 43.194 1.00 94.62 91 LEU A C 1
ATOM 723 O O . LEU A 1 91 ? -36.036 -6.537 44.359 1.00 94.62 91 LEU A O 1
ATOM 727 N N . LEU A 1 92 ? -36.991 -6.504 42.328 1.00 94.81 92 LEU A N 1
ATOM 728 C CA . LEU A 1 92 ? -38.029 -5.541 42.691 1.00 94.81 92 LEU A CA 1
ATOM 729 C C . LEU A 1 92 ? -38.956 -6.099 43.777 1.00 94.81 92 LEU A C 1
ATOM 731 O O . LEU A 1 92 ? -39.327 -5.366 44.694 1.00 94.81 92 LEU A O 1
ATOM 735 N N . ASN A 1 93 ? -39.299 -7.386 43.705 1.00 97.00 93 ASN A N 1
ATOM 736 C CA . ASN A 1 93 ? -40.108 -8.053 44.721 1.00 97.00 93 ASN A CA 1
ATOM 737 C C . ASN A 1 93 ? -39.362 -8.167 46.056 1.00 97.00 93 ASN A C 1
ATOM 739 O O . ASN A 1 93 ? -39.940 -7.840 47.092 1.00 97.00 93 ASN A O 1
ATOM 743 N N . LEU A 1 94 ? -38.076 -8.539 46.039 1.00 96.25 94 LEU A N 1
ATOM 744 C CA . LEU A 1 94 ? -37.243 -8.596 47.242 1.00 96.25 94 LEU A CA 1
ATOM 745 C C . LEU A 1 94 ? -37.152 -7.220 47.917 1.00 96.25 94 LEU A C 1
ATOM 747 O O . LEU A 1 94 ? -37.408 -7.117 49.115 1.00 96.25 94 LEU A O 1
ATOM 751 N N . ARG A 1 95 ? -36.925 -6.143 47.153 1.00 96.25 95 ARG A N 1
ATOM 752 C CA . ARG A 1 95 ? -36.911 -4.763 47.680 1.00 96.25 95 ARG A CA 1
ATOM 753 C C . ARG A 1 95 ? -38.258 -4.320 48.257 1.00 96.25 95 ARG A C 1
ATOM 755 O O . ARG A 1 95 ? -38.294 -3.623 49.267 1.00 96.25 95 ARG A O 1
ATOM 762 N N . ARG A 1 96 ? -39.379 -4.738 47.658 1.00 96.94 96 ARG A N 1
ATOM 763 C CA . ARG A 1 96 ? -40.715 -4.492 48.234 1.00 96.94 96 ARG A CA 1
ATOM 764 C C . ARG A 1 96 ? -40.897 -5.242 49.551 1.00 96.94 96 ARG A C 1
ATOM 766 O O . ARG A 1 96 ? -41.359 -4.648 50.518 1.00 96.94 96 ARG A O 1
ATOM 773 N N . SER A 1 97 ? -40.510 -6.518 49.604 1.00 96.81 97 SER A N 1
ATOM 774 C CA . SER A 1 97 ? -40.601 -7.313 50.835 1.00 96.81 97 SER A CA 1
ATOM 775 C C . SER A 1 97 ? -39.683 -6.788 51.944 1.00 96.81 97 SER A C 1
ATOM 777 O O . SER A 1 97 ? -40.096 -6.761 53.099 1.00 96.81 97 SER A O 1
ATOM 779 N N . GLU A 1 98 ? -38.495 -6.280 51.598 1.00 96.69 98 GLU A N 1
ATOM 780 C CA . GLU A 1 98 ? -37.591 -5.574 52.515 1.00 96.69 98 GLU A CA 1
ATOM 781 C C . GLU A 1 98 ? -38.294 -4.366 53.150 1.00 96.69 98 GLU A C 1
ATOM 783 O O . GLU A 1 98 ? -38.333 -4.253 54.375 1.00 96.69 98 GLU A O 1
ATOM 788 N N . ALA A 1 99 ? -38.907 -3.503 52.330 1.00 96.62 99 ALA A N 1
ATOM 789 C CA . ALA A 1 99 ? -39.610 -2.311 52.801 1.00 96.62 99 ALA A CA 1
ATOM 790 C C . ALA A 1 99 ? -40.810 -2.651 53.705 1.00 96.62 99 ALA A C 1
ATOM 792 O O . ALA A 1 99 ? -40.990 -2.027 54.751 1.00 96.62 99 ALA A O 1
ATOM 793 N N . VAL A 1 100 ? -41.598 -3.671 53.343 1.00 97.44 100 VAL A N 1
ATOM 794 C CA . VAL A 1 100 ? -42.739 -4.125 54.157 1.00 97.44 100 VAL A CA 1
ATOM 795 C C . VAL A 1 100 ? -42.263 -4.676 55.507 1.00 97.44 100 VAL A C 1
ATOM 797 O O . VAL A 1 100 ? -42.769 -4.262 56.549 1.00 97.44 100 VAL A O 1
ATOM 800 N N . LEU A 1 101 ? -41.249 -5.548 55.526 1.00 96.00 101 LEU A N 1
ATOM 801 C CA . LEU A 1 101 ? -40.702 -6.108 56.771 1.00 96.00 101 LEU A CA 1
ATOM 802 C C . LEU A 1 101 ? -40.098 -5.031 57.681 1.00 96.00 101 LEU A C 1
ATOM 804 O O . LEU A 1 101 ? -40.285 -5.091 58.896 1.00 96.00 101 LEU A O 1
ATOM 808 N N . ALA A 1 102 ? -39.422 -4.034 57.104 1.00 96.12 102 ALA A N 1
ATOM 809 C CA . ALA A 1 102 ? -38.904 -2.891 57.849 1.00 96.12 102 ALA A CA 1
ATOM 810 C C . ALA A 1 102 ? -40.036 -2.049 58.461 1.00 96.12 102 ALA A C 1
ATOM 812 O O . ALA A 1 102 ? -39.942 -1.667 59.624 1.00 96.12 102 ALA A O 1
ATOM 813 N N . SER A 1 103 ? -41.130 -1.821 57.723 1.00 97.12 103 SER A N 1
ATOM 814 C CA . SER A 1 103 ? -42.292 -1.069 58.227 1.00 97.12 103 SER A CA 1
ATOM 815 C C . SER A 1 103 ? -43.022 -1.769 59.381 1.00 97.12 103 SER A C 1
ATOM 817 O O . SER A 1 103 ? -43.603 -1.110 60.238 1.00 97.12 103 SER A O 1
ATOM 819 N N . HIS A 1 104 ? -42.937 -3.102 59.451 1.00 97.31 104 HIS A N 1
ATOM 820 C CA . HIS A 1 104 ? -43.456 -3.911 60.557 1.00 97.31 104 HIS A CA 1
ATOM 821 C C . HIS A 1 104 ? -42.449 -4.112 61.705 1.00 97.31 104 HIS A C 1
ATOM 823 O O . HIS A 1 104 ? -42.672 -4.965 62.559 1.00 97.31 104 HIS A O 1
ATOM 829 N N . ASN A 1 105 ? -41.339 -3.363 61.734 1.00 96.62 105 ASN A N 1
ATOM 830 C CA . ASN A 1 105 ? -40.261 -3.474 62.730 1.00 96.62 105 ASN A CA 1
ATOM 831 C C . ASN A 1 105 ? -39.578 -4.859 62.801 1.00 96.62 105 ASN A C 1
ATOM 833 O O . ASN A 1 105 ? -38.870 -5.167 63.760 1.00 96.62 105 ASN A O 1
ATOM 837 N N . ASN A 1 106 ? -39.716 -5.692 61.764 1.00 96.56 106 ASN A N 1
ATOM 838 C CA . ASN A 1 106 ? -39.072 -7.006 61.670 1.00 96.56 106 ASN A CA 1
ATOM 839 C C . ASN A 1 106 ? -37.661 -6.889 61.066 1.00 96.56 106 ASN A C 1
ATOM 841 O O . ASN A 1 106 ? -37.366 -7.426 59.993 1.00 96.56 106 ASN A O 1
ATOM 845 N N . PHE A 1 107 ? -36.766 -6.180 61.757 1.00 95.56 107 PHE A N 1
ATOM 846 C CA . PHE A 1 107 ? -35.450 -5.798 61.223 1.00 95.56 107 PHE A CA 1
ATOM 847 C C . PHE A 1 107 ? -34.525 -6.982 60.905 1.00 95.56 107 PHE A C 1
ATOM 849 O O . PHE A 1 107 ? -33.748 -6.925 59.952 1.00 95.56 107 PHE A O 1
ATOM 856 N N . THR A 1 108 ? -34.616 -8.082 61.658 1.00 96.62 108 THR A N 1
ATOM 857 C CA . THR A 1 108 ? -33.784 -9.278 61.437 1.00 96.62 108 THR A CA 1
ATOM 858 C C . THR A 1 108 ? -34.121 -9.968 60.115 1.00 96.62 108 THR A C 1
ATOM 860 O O . THR A 1 108 ? -33.221 -10.326 59.354 1.00 96.62 108 THR A O 1
ATOM 863 N N . ALA A 1 109 ? -35.412 -10.114 59.810 1.00 95.31 109 ALA A N 1
ATOM 864 C CA . ALA A 1 109 ? -35.885 -10.663 58.545 1.00 95.31 109 ALA A CA 1
ATOM 865 C C . ALA A 1 109 ? -35.609 -9.699 57.381 1.00 95.31 109 ALA A C 1
ATOM 867 O O . ALA A 1 109 ? -35.103 -10.131 56.345 1.00 95.31 109 ALA A O 1
ATOM 868 N N . ALA A 1 110 ? -35.851 -8.395 57.573 1.00 96.38 110 ALA A N 1
ATOM 869 C CA . ALA A 1 110 ? -35.554 -7.370 56.572 1.00 96.38 110 ALA A CA 1
ATOM 870 C C . ALA A 1 110 ? -34.067 -7.364 56.176 1.00 96.38 110 ALA A C 1
ATOM 872 O O . ALA A 1 110 ? -33.749 -7.334 54.992 1.00 96.38 110 ALA A O 1
ATOM 873 N N . SER A 1 111 ? -33.152 -7.494 57.145 1.00 96.75 111 SER A N 1
ATOM 874 C CA . SER A 1 111 ? -31.705 -7.578 56.894 1.00 96.75 111 SER A CA 1
ATOM 875 C C . SER A 1 111 ? -31.317 -8.789 56.031 1.00 96.75 111 SER A C 1
ATOM 877 O O . SER A 1 111 ? -30.511 -8.667 55.107 1.00 96.75 111 SER A O 1
ATOM 879 N N . ARG A 1 112 ? -31.938 -9.957 56.257 1.00 97.19 112 ARG A N 1
ATOM 880 C CA . ARG A 1 112 ? -31.703 -11.154 55.425 1.00 97.19 112 ARG A CA 1
ATOM 881 C C . ARG A 1 112 ? -32.190 -10.956 53.990 1.00 97.19 112 ARG A C 1
ATOM 883 O O . ARG A 1 112 ? -31.476 -11.309 53.054 1.00 97.19 112 ARG A O 1
ATOM 890 N N . VAL A 1 113 ? -33.381 -10.379 53.820 1.00 96.75 113 VAL A N 1
ATOM 891 C CA . VAL A 1 113 ? -33.945 -10.068 52.496 1.00 96.75 113 VAL A CA 1
ATOM 892 C C . VAL A 1 113 ? -33.091 -9.028 51.774 1.00 96.75 113 VAL A C 1
ATOM 894 O O . VAL A 1 113 ? -32.795 -9.210 50.595 1.00 96.75 113 VAL A O 1
ATOM 897 N N . LYS A 1 114 ? -32.622 -7.994 52.481 1.00 97.00 114 LYS A N 1
ATOM 898 C CA . LYS A 1 114 ? -31.684 -7.002 51.951 1.00 97.00 114 LYS A CA 1
ATOM 899 C C . LYS A 1 114 ? -30.410 -7.663 51.432 1.00 97.00 114 LYS A C 1
ATOM 901 O O . LYS A 1 114 ? -30.038 -7.426 50.292 1.00 97.00 114 LYS A O 1
ATOM 906 N N . ALA A 1 115 ? -29.786 -8.543 52.216 1.00 97.25 115 ALA A N 1
ATOM 907 C CA . ALA A 1 115 ? -28.576 -9.245 51.789 1.00 97.25 115 ALA A CA 1
ATOM 908 C C . ALA A 1 115 ? -28.802 -10.094 50.522 1.00 97.25 115 ALA A C 1
ATOM 910 O O . ALA A 1 115 ? -27.928 -10.161 49.660 1.00 97.25 115 ALA A O 1
ATOM 911 N N . ALA A 1 116 ? -29.971 -10.728 50.383 1.00 96.44 116 ALA A N 1
ATOM 912 C CA . ALA A 1 116 ? -30.334 -11.452 49.165 1.00 96.44 116 ALA A CA 1
ATOM 913 C C . ALA A 1 116 ? -30.566 -10.504 47.971 1.00 96.44 116 ALA A C 1
ATOM 915 O O . ALA A 1 116 ? -30.079 -10.774 46.874 1.00 96.44 116 ALA A O 1
ATOM 916 N N . ALA A 1 117 ? -31.257 -9.382 48.190 1.00 96.19 117 ALA A N 1
ATOM 917 C CA . ALA A 1 117 ? -31.490 -8.360 47.172 1.00 96.19 117 ALA A CA 1
ATOM 918 C C . ALA A 1 117 ? -30.180 -7.711 46.695 1.00 96.19 117 ALA A C 1
ATOM 920 O O . ALA A 1 117 ? -29.999 -7.529 45.495 1.00 96.19 117 ALA A O 1
ATOM 921 N N . ASP A 1 118 ? -29.259 -7.409 47.612 1.00 96.12 118 ASP A N 1
ATOM 922 C CA . ASP A 1 118 ? -27.944 -6.837 47.312 1.00 96.12 118 ASP A CA 1
ATOM 923 C C . ASP A 1 118 ? -27.120 -7.810 46.448 1.00 96.12 118 ASP A C 1
ATOM 925 O O . ASP A 1 118 ? -26.639 -7.425 45.386 1.00 96.12 118 ASP A O 1
ATOM 929 N N . ARG A 1 119 ? -27.071 -9.105 46.805 1.00 95.75 119 ARG A N 1
ATOM 930 C CA . ARG A 1 119 ? -26.402 -10.137 45.985 1.00 95.75 119 ARG A CA 1
ATOM 931 C C . ARG A 1 119 ? -26.966 -10.227 44.567 1.00 95.75 119 ARG A C 1
ATOM 933 O O . ARG A 1 119 ? -26.209 -10.371 43.609 1.00 95.75 119 ARG A O 1
ATOM 940 N N . LEU A 1 120 ? -28.291 -10.175 44.428 1.00 94.69 120 LEU A N 1
ATOM 941 C CA . LEU A 1 120 ? -28.942 -10.259 43.121 1.00 94.69 120 LEU A CA 1
ATOM 942 C C . LEU A 1 120 ? -28.700 -8.987 42.290 1.00 94.69 120 LEU A C 1
ATOM 944 O O . LEU A 1 120 ? -28.462 -9.066 41.087 1.00 94.69 120 LEU A O 1
ATOM 948 N N . GLN A 1 121 ? -28.692 -7.820 42.938 1.00 93.19 121 GLN A N 1
ATOM 949 C CA . GLN A 1 121 ? -28.350 -6.544 42.312 1.00 93.19 121 GLN A CA 1
ATOM 950 C C . GLN A 1 121 ? -26.897 -6.513 41.819 1.00 93.19 121 GLN A C 1
ATOM 952 O O . GLN A 1 121 ? -26.641 -6.011 40.721 1.00 93.19 121 GLN A O 1
ATOM 957 N N . ASP A 1 122 ? -25.957 -7.058 42.591 1.00 92.81 122 ASP A N 1
ATOM 958 C CA . ASP A 1 122 ? -24.554 -7.172 42.184 1.00 92.81 122 ASP A CA 1
ATOM 959 C C . ASP A 1 122 ? -24.407 -8.115 40.984 1.00 92.81 122 ASP A C 1
ATOM 961 O O . ASP A 1 122 ? -23.710 -7.790 40.023 1.00 92.81 122 ASP A O 1
ATOM 965 N N . ALA A 1 123 ? -25.121 -9.246 40.978 1.00 92.75 123 ALA A N 1
ATOM 966 C CA . ALA A 1 123 ? -25.137 -10.172 39.846 1.00 92.75 123 ALA A CA 1
ATOM 967 C C . ALA A 1 123 ? -25.681 -9.521 38.558 1.00 92.75 123 ALA A C 1
ATOM 969 O O . ALA A 1 123 ? -25.065 -9.654 37.500 1.00 92.75 123 ALA A O 1
ATOM 970 N N . GLU A 1 124 ? -26.788 -8.770 38.639 1.00 92.75 124 GLU A N 1
ATOM 971 C CA . GLU A 1 124 ? -27.321 -8.000 37.502 1.00 92.75 124 GLU A CA 1
ATOM 972 C C . GLU A 1 124 ? -26.328 -6.944 37.011 1.00 92.75 124 GLU A C 1
ATOM 974 O O . GLU A 1 124 ? -26.102 -6.811 35.807 1.00 92.75 124 GLU A O 1
ATOM 979 N N . SER A 1 125 ? -25.710 -6.208 37.937 1.00 90.19 125 SER A N 1
ATOM 980 C CA . SER A 1 125 ? -24.738 -5.162 37.608 1.00 90.19 125 SER A CA 1
ATOM 981 C C . SER A 1 125 ? -23.525 -5.758 36.890 1.00 90.19 125 SER A C 1
ATOM 983 O O . SER A 1 125 ? -23.138 -5.271 35.827 1.00 90.19 125 SER A O 1
ATOM 985 N N . ASN A 1 126 ? -22.998 -6.878 37.390 1.00 91.31 126 ASN A N 1
ATOM 986 C CA . ASN A 1 126 ? -21.891 -7.604 36.771 1.00 91.31 126 ASN A CA 1
ATOM 987 C C . ASN A 1 126 ? -22.254 -8.147 35.383 1.00 91.31 126 ASN A C 1
ATOM 989 O O . ASN A 1 126 ? -21.466 -8.004 34.449 1.00 91.31 126 ASN A O 1
ATOM 993 N N . GLY A 1 127 ? -23.456 -8.710 35.218 1.00 92.69 127 GLY A N 1
ATOM 994 C CA . GLY A 1 127 ? -23.942 -9.171 33.915 1.00 92.69 127 GLY A CA 1
ATOM 995 C C . GLY A 1 127 ? -24.022 -8.033 32.897 1.00 92.69 127 GLY A C 1
ATOM 996 O O . GLY A 1 127 ? -23.505 -8.142 31.789 1.00 92.69 127 GLY A O 1
ATOM 997 N N . THR A 1 128 ? -24.574 -6.886 33.300 1.00 91.75 128 THR A N 1
ATOM 998 C CA . THR A 1 128 ? -24.673 -5.715 32.411 1.00 91.75 128 THR A CA 1
ATOM 999 C C . THR A 1 128 ? -23.315 -5.124 32.058 1.00 91.75 128 THR A C 1
ATOM 1001 O O . THR A 1 128 ? -23.126 -4.640 30.942 1.00 91.75 128 THR A O 1
ATOM 1004 N N . HIS A 1 129 ? -22.356 -5.198 32.982 1.00 92.06 129 HIS A N 1
ATOM 1005 C CA . HIS A 1 129 ? -20.977 -4.820 32.720 1.00 92.06 129 HIS A CA 1
ATOM 1006 C C . HIS A 1 129 ? -20.323 -5.738 31.687 1.00 92.06 129 HIS A C 1
ATOM 1008 O O . HIS A 1 129 ? -19.721 -5.246 30.732 1.00 92.06 129 HIS A O 1
ATOM 1014 N N . ALA A 1 130 ? -20.501 -7.053 31.823 1.00 93.50 130 ALA A N 1
ATOM 1015 C CA . ALA A 1 130 ? -19.986 -8.026 30.866 1.00 93.50 130 ALA A CA 1
ATOM 1016 C C . ALA A 1 130 ? -20.587 -7.826 29.462 1.00 93.50 130 ALA A C 1
ATOM 1018 O O . ALA A 1 130 ? -19.849 -7.777 28.478 1.00 93.50 130 ALA A O 1
ATOM 1019 N N . ASP A 1 131 ? -21.905 -7.622 29.369 1.00 93.12 131 ASP A N 1
ATOM 1020 C CA . ASP A 1 131 ? -22.592 -7.344 28.102 1.00 93.12 131 ASP A CA 1
ATOM 1021 C C . ASP A 1 131 ? -22.088 -6.058 27.441 1.00 93.12 131 ASP A C 1
ATOM 1023 O O . ASP A 1 131 ? -21.915 -5.996 26.221 1.00 93.12 131 ASP A O 1
ATOM 1027 N N . TRP A 1 132 ? -21.856 -5.012 28.237 1.00 93.44 132 TRP A N 1
ATOM 1028 C CA . TRP A 1 132 ? -21.312 -3.753 27.744 1.00 93.44 132 TRP A CA 1
ATOM 1029 C C . TRP A 1 132 ? -19.896 -3.936 27.183 1.00 93.44 132 TRP A C 1
ATOM 1031 O O . TRP A 1 132 ? -19.634 -3.518 26.054 1.00 93.44 132 TRP A O 1
ATOM 1041 N N . LEU A 1 133 ? -19.018 -4.637 27.910 1.00 94.12 133 LEU A N 1
ATOM 1042 C CA . LEU A 1 133 ? -17.669 -4.962 27.438 1.00 94.12 133 LEU A CA 1
ATOM 1043 C C . LEU A 1 133 ? -17.701 -5.767 26.134 1.00 94.12 133 LEU A C 1
ATOM 1045 O O . LEU A 1 133 ? -16.943 -5.469 25.210 1.00 94.12 133 LEU A O 1
ATOM 1049 N N . LEU A 1 134 ? -18.608 -6.742 26.025 1.00 96.31 134 LEU A N 1
ATOM 1050 C CA . LEU A 1 134 ? -18.767 -7.550 24.818 1.00 96.31 134 LEU A CA 1
ATOM 1051 C C . LEU A 1 134 ? -19.198 -6.697 23.615 1.00 96.31 134 LEU A C 1
ATOM 1053 O O . LEU A 1 134 ? -18.676 -6.869 22.513 1.00 96.31 134 LEU A O 1
ATOM 1057 N N . ARG A 1 135 ? -20.113 -5.740 23.817 1.00 94.69 135 ARG A N 1
ATOM 1058 C CA . ARG A 1 135 ? -20.511 -4.786 22.766 1.00 94.69 135 ARG A CA 1
ATOM 1059 C C . ARG A 1 135 ? -19.344 -3.906 22.341 1.00 94.69 135 ARG A C 1
ATOM 1061 O O . ARG A 1 135 ? -19.101 -3.781 21.143 1.00 94.69 135 ARG A O 1
ATOM 1068 N N . CYS A 1 136 ? -18.598 -3.351 23.297 1.00 95.38 136 CYS A N 1
ATOM 1069 C CA . CYS A 1 136 ? -17.420 -2.539 23.002 1.00 95.38 136 CYS A CA 1
ATOM 1070 C C . CYS A 1 136 ? -16.374 -3.322 22.205 1.00 95.38 136 CYS A C 1
ATOM 1072 O O . CYS A 1 136 ? -15.831 -2.797 21.232 1.00 95.38 136 CYS A O 1
ATOM 1074 N N . HIS A 1 137 ? -16.132 -4.582 22.573 1.00 96.69 137 HIS A N 1
ATOM 1075 C CA . HIS A 1 137 ? -15.245 -5.473 21.833 1.00 96.69 137 HIS A CA 1
ATOM 1076 C C . HIS A 1 137 ? -15.752 -5.719 20.408 1.00 96.69 137 HIS A C 1
ATOM 1078 O O . HIS A 1 137 ? -15.001 -5.546 19.452 1.00 96.69 137 HIS A O 1
ATOM 1084 N N . GLY A 1 138 ? -17.039 -6.039 20.242 1.00 97.69 138 GLY A N 1
ATOM 1085 C CA . GLY A 1 138 ? -17.637 -6.257 18.924 1.00 97.69 138 GLY A CA 1
ATOM 1086 C C . GLY A 1 138 ? -17.564 -5.026 18.012 1.00 97.69 138 GLY A C 1
ATOM 1087 O O . GLY A 1 138 ? -17.309 -5.156 16.815 1.00 97.69 138 GLY A O 1
ATOM 1088 N N . GLU A 1 139 ? -17.745 -3.819 18.552 1.00 97.12 139 GLU A N 1
ATOM 1089 C CA . GLU A 1 139 ? -17.545 -2.566 17.809 1.00 97.12 139 GLU A CA 1
ATOM 1090 C C . GLU A 1 139 ? -16.083 -2.381 17.380 1.00 97.12 139 GLU A C 1
ATOM 1092 O O . GLU A 1 139 ? -15.816 -2.069 16.217 1.00 97.12 139 GLU A O 1
ATOM 1097 N N . GLN A 1 140 ? -15.134 -2.622 18.292 1.00 97.38 140 GLN A N 1
ATOM 1098 C CA . GLN A 1 140 ? -13.703 -2.534 17.996 1.00 97.38 140 GLN A CA 1
ATOM 1099 C C . GLN A 1 140 ? -13.283 -3.556 16.931 1.00 97.38 140 GLN A C 1
ATOM 1101 O O . GLN A 1 140 ? -12.574 -3.201 15.992 1.00 97.38 140 GLN A O 1
ATOM 1106 N N . GLU A 1 141 ? -13.750 -4.803 17.010 1.00 98.00 141 GLU A N 1
ATOM 1107 C CA . GLU A 1 141 ? -13.452 -5.838 16.013 1.00 98.00 141 GLU A CA 1
ATOM 1108 C C . GLU A 1 141 ? -14.005 -5.504 14.628 1.00 98.00 141 GLU A C 1
ATOM 1110 O O . GLU A 1 141 ? -13.324 -5.719 13.619 1.00 98.00 141 GLU A O 1
ATOM 1115 N N . ARG A 1 142 ? -15.224 -4.956 14.558 1.00 98.00 142 ARG A N 1
ATOM 1116 C CA . ARG A 1 142 ? -15.815 -4.501 13.291 1.00 98.00 142 ARG A CA 1
ATOM 1117 C C . ARG A 1 142 ? -14.965 -3.407 12.660 1.00 98.00 142 ARG A C 1
ATOM 1119 O O . ARG A 1 142 ? -14.634 -3.516 11.477 1.00 98.00 142 ARG A O 1
ATOM 1126 N N . LEU A 1 143 ? -14.558 -2.412 13.452 1.00 97.81 143 LEU A N 1
ATOM 1127 C CA . LEU A 1 143 ? -13.680 -1.340 12.990 1.00 97.81 143 LEU A CA 1
ATOM 1128 C C . LEU A 1 143 ? -12.333 -1.900 12.514 1.00 97.81 143 LEU A C 1
ATOM 1130 O O . LEU A 1 143 ? -11.925 -1.630 11.389 1.00 97.81 143 LEU A O 1
ATOM 1134 N N . LEU A 1 144 ? -11.676 -2.748 13.307 1.00 97.81 144 LEU A N 1
ATOM 1135 C CA . LEU A 1 144 ? -10.398 -3.369 12.937 1.00 97.81 144 LEU A CA 1
ATOM 1136 C C . LEU A 1 144 ? -10.506 -4.200 11.652 1.00 97.81 144 LEU A C 1
ATOM 1138 O O . LEU A 1 144 ? -9.607 -4.178 10.811 1.00 97.81 144 LEU A O 1
ATOM 1142 N N . THR A 1 145 ? -11.607 -4.926 11.468 1.00 98.12 145 THR A N 1
ATOM 1143 C CA . THR A 1 145 ? -11.849 -5.715 10.254 1.00 98.12 145 THR A CA 1
ATOM 1144 C C . THR A 1 145 ? -12.008 -4.814 9.032 1.00 98.12 145 THR A C 1
ATOM 1146 O O . THR A 1 145 ? -11.447 -5.107 7.974 1.00 98.12 145 THR A O 1
ATOM 1149 N N . GLN A 1 146 ? -12.731 -3.700 9.168 1.00 97.81 146 GLN A N 1
ATOM 1150 C CA . GLN A 1 146 ? -12.846 -2.697 8.112 1.00 97.81 146 GLN A CA 1
ATOM 1151 C C . GLN A 1 146 ? -11.477 -2.089 7.771 1.00 97.81 146 GLN A C 1
ATOM 1153 O O . GLN A 1 146 ? -11.084 -2.088 6.605 1.00 97.81 146 GLN A O 1
ATOM 1158 N N . GLN A 1 147 ? -10.714 -1.667 8.780 1.00 97.75 147 GLN A N 1
ATOM 1159 C CA . GLN A 1 147 ? -9.376 -1.094 8.616 1.00 97.75 147 GLN A CA 1
ATOM 1160 C C . GLN A 1 147 ? -8.416 -2.058 7.900 1.00 97.75 147 GLN A C 1
ATOM 1162 O O . GLN A 1 147 ? -7.701 -1.663 6.977 1.00 97.75 147 GLN A O 1
ATOM 1167 N N . ARG A 1 148 ? -8.450 -3.354 8.246 1.00 97.56 148 ARG A N 1
ATOM 1168 C CA . ARG A 1 148 ? -7.676 -4.399 7.550 1.00 97.56 148 ARG A CA 1
ATOM 1169 C C . ARG A 1 148 ? -8.040 -4.489 6.069 1.00 97.56 148 ARG A C 1
ATOM 1171 O O . ARG A 1 148 ? -7.143 -4.495 5.228 1.00 97.56 148 ARG A O 1
ATOM 1178 N N . ARG A 1 149 ? -9.336 -4.508 5.739 1.00 98.00 149 ARG A N 1
ATOM 1179 C CA . ARG A 1 149 ? -9.809 -4.549 4.343 1.00 98.00 149 ARG A CA 1
ATOM 1180 C C . ARG A 1 149 ? -9.371 -3.315 3.557 1.00 98.00 149 ARG A C 1
ATOM 1182 O O . ARG A 1 149 ? -8.945 -3.446 2.412 1.00 98.00 149 ARG A O 1
ATOM 1189 N N . GLU A 1 150 ? -9.440 -2.134 4.163 1.00 97.44 150 GLU A N 1
ATOM 1190 C CA . GLU A 1 150 ? -8.991 -0.880 3.549 1.00 97.44 150 GLU A CA 1
ATOM 1191 C C . GLU A 1 150 ? -7.479 -0.886 3.278 1.00 97.44 150 GLU A C 1
ATOM 1193 O O . GLU A 1 150 ? -7.052 -0.569 2.164 1.00 97.44 150 GLU A O 1
ATOM 1198 N N . LEU A 1 151 ? -6.667 -1.321 4.250 1.00 96.75 151 LEU A N 1
ATOM 1199 C CA . LEU A 1 151 ? -5.216 -1.460 4.083 1.00 96.75 151 LEU A CA 1
ATOM 1200 C C . LEU A 1 151 ? -4.861 -2.474 2.994 1.00 96.75 151 LEU A C 1
ATOM 1202 O O . LEU A 1 151 ? -3.990 -2.213 2.163 1.00 96.75 151 LEU A O 1
ATOM 1206 N N . GLU A 1 152 ? -5.531 -3.624 2.965 1.00 97.38 152 GLU A N 1
ATOM 1207 C CA . GLU A 1 152 ? -5.332 -4.628 1.920 1.00 97.38 152 GLU A CA 1
ATOM 1208 C C . GLU A 1 152 ? -5.717 -4.103 0.536 1.00 97.38 152 GLU A C 1
ATOM 1210 O O . GLU A 1 152 ? -4.977 -4.312 -0.428 1.00 97.38 152 GLU A O 1
ATOM 1215 N N . ALA A 1 153 ? -6.843 -3.398 0.422 1.00 97.50 153 ALA A N 1
ATOM 1216 C CA . ALA A 1 153 ? -7.276 -2.795 -0.831 1.00 97.50 153 ALA A CA 1
ATOM 1217 C C . ALA A 1 153 ? -6.259 -1.759 -1.331 1.00 97.50 153 ALA A C 1
ATOM 1219 O O . ALA A 1 153 ? -5.897 -1.774 -2.511 1.00 97.50 153 ALA A O 1
ATOM 1220 N N . LEU A 1 154 ? -5.744 -0.905 -0.441 1.00 96.50 154 LEU A N 1
ATOM 1221 C CA . LEU A 1 154 ? -4.711 0.069 -0.787 1.00 96.50 154 LEU A CA 1
ATOM 1222 C C . LEU A 1 154 ? -3.413 -0.624 -1.222 1.00 96.50 154 LEU A C 1
ATOM 1224 O O . LEU A 1 154 ? -2.873 -0.294 -2.277 1.00 96.50 154 LEU A O 1
ATOM 1228 N N . ARG A 1 155 ? -2.951 -1.639 -0.481 1.00 96.25 155 ARG A N 1
ATOM 1229 C CA . ARG A 1 155 ? -1.766 -2.438 -0.847 1.00 96.25 155 ARG A CA 1
ATOM 1230 C C . ARG A 1 155 ? -1.913 -3.083 -2.223 1.00 96.25 155 ARG A C 1
ATOM 1232 O O . ARG A 1 155 ? -0.987 -3.007 -3.025 1.00 96.25 155 ARG A O 1
ATOM 1239 N N . LYS A 1 156 ? -3.075 -3.671 -2.526 1.00 97.50 156 LYS A N 1
ATOM 1240 C CA . LYS A 1 156 ? -3.356 -4.277 -3.839 1.00 97.50 156 LYS A CA 1
ATOM 1241 C C . LYS A 1 156 ? -3.326 -3.241 -4.964 1.00 97.50 156 LYS A C 1
ATOM 1243 O O . LYS A 1 156 ? -2.701 -3.490 -5.991 1.00 97.50 156 LYS A O 1
ATOM 1248 N N . ARG A 1 157 ? -3.942 -2.068 -4.766 1.00 96.88 157 ARG A N 1
ATOM 1249 C CA . ARG A 1 157 ? -3.918 -0.967 -5.749 1.00 96.88 157 ARG A CA 1
ATOM 1250 C C . ARG A 1 157 ? -2.497 -0.466 -6.009 1.00 96.88 157 ARG A C 1
ATOM 1252 O O . ARG A 1 157 ? -2.111 -0.313 -7.164 1.00 96.88 157 ARG A O 1
ATOM 1259 N N . LEU A 1 158 ? -1.710 -0.262 -4.952 1.00 95.19 158 LEU A N 1
ATOM 1260 C CA . LEU A 1 158 ? -0.312 0.162 -5.063 1.00 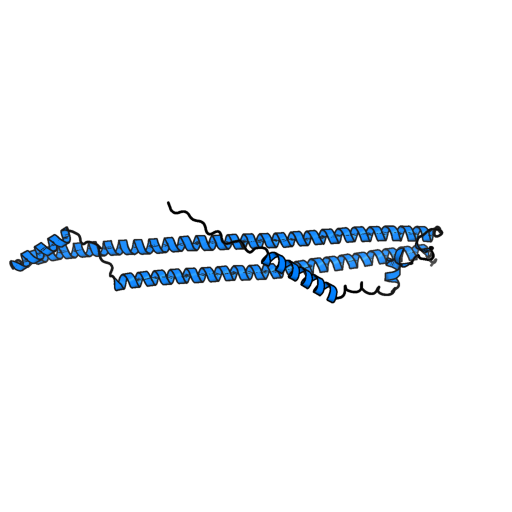95.19 158 LEU A CA 1
ATOM 1261 C C . LEU A 1 158 ? 0.543 -0.895 -5.775 1.00 95.19 158 LEU A C 1
ATOM 1263 O O . LEU A 1 158 ? 1.323 -0.549 -6.657 1.00 95.19 158 LEU A O 1
ATOM 1267 N N . ALA A 1 159 ? 0.351 -2.178 -5.460 1.00 95.19 159 ALA A N 1
ATOM 1268 C CA . ALA A 1 159 ? 1.048 -3.272 -6.130 1.00 95.19 159 ALA A CA 1
ATOM 1269 C C . ALA A 1 159 ? 0.696 -3.365 -7.626 1.00 95.19 159 ALA A C 1
ATOM 1271 O O . ALA A 1 159 ? 1.593 -3.567 -8.441 1.00 95.19 159 ALA A O 1
ATOM 1272 N N . SER A 1 160 ? -0.578 -3.183 -8.000 1.00 96.69 160 SER A N 1
ATOM 1273 C CA . SER A 1 160 ? -0.997 -3.118 -9.412 1.00 96.69 160 SER A CA 1
ATOM 1274 C C . SER A 1 160 ? -0.303 -1.972 -10.136 1.00 96.69 160 SER A C 1
ATOM 1276 O O . SER A 1 160 ? 0.345 -2.188 -11.155 1.00 96.69 160 SER A O 1
ATOM 1278 N N . ARG A 1 161 ? -0.355 -0.768 -9.556 1.00 95.50 161 ARG A N 1
ATOM 1279 C CA . ARG A 1 161 ? 0.255 0.428 -10.142 1.00 95.50 161 ARG A CA 1
ATOM 1280 C C . ARG A 1 161 ? 1.767 0.276 -10.317 1.00 95.50 161 ARG A C 1
ATOM 1282 O O . ARG A 1 161 ? 2.294 0.671 -11.350 1.00 95.50 161 ARG A O 1
ATOM 1289 N N . LEU A 1 162 ? 2.465 -0.316 -9.345 1.00 95.56 162 LEU A N 1
ATOM 1290 C CA . LEU A 1 162 ? 3.900 -0.596 -9.466 1.00 95.56 162 LEU A CA 1
ATOM 1291 C C . LEU A 1 162 ? 4.191 -1.563 -10.618 1.00 95.56 162 LEU A C 1
ATOM 1293 O O . LEU A 1 162 ? 5.040 -1.259 -11.449 1.00 95.56 162 LEU A O 1
ATOM 1297 N N . ARG A 1 163 ? 3.440 -2.665 -10.723 1.00 96.19 163 ARG A N 1
ATOM 1298 C CA . ARG A 1 163 ? 3.592 -3.627 -11.828 1.00 96.19 163 ARG A CA 1
ATOM 1299 C C . ARG A 1 163 ? 3.303 -3.004 -13.191 1.00 96.19 163 ARG A C 1
ATOM 1301 O O . ARG A 1 163 ? 3.982 -3.317 -14.160 1.00 96.19 163 ARG A O 1
ATOM 1308 N N . GLU A 1 164 ? 2.304 -2.131 -13.282 1.00 96.25 164 GLU A N 1
ATOM 1309 C CA . GLU A 1 164 ? 1.973 -1.419 -14.522 1.00 96.25 164 GLU A CA 1
ATOM 1310 C C . GLU A 1 164 ? 3.112 -0.498 -14.973 1.00 96.25 164 GLU A C 1
ATOM 1312 O O . GLU A 1 164 ? 3.427 -0.450 -16.163 1.00 96.25 164 GLU A O 1
ATOM 1317 N N . VAL A 1 165 ? 3.747 0.200 -14.028 1.00 95.62 165 VAL A N 1
ATOM 1318 C CA . VAL A 1 165 ? 4.890 1.081 -14.301 1.00 95.62 165 VAL A CA 1
ATOM 1319 C C . VAL A 1 165 ? 6.141 0.274 -14.648 1.00 95.62 165 VAL A C 1
ATOM 1321 O O . VAL A 1 165 ? 6.831 0.615 -15.606 1.00 95.62 165 VAL A O 1
ATOM 1324 N N . GLU A 1 166 ? 6.409 -0.825 -13.943 1.00 95.69 166 GLU A N 1
ATOM 1325 C CA . GLU A 1 166 ? 7.501 -1.753 -14.274 1.00 95.69 166 GLU A CA 1
ATOM 1326 C C . GLU A 1 166 ? 7.313 -2.334 -15.686 1.00 95.69 166 GLU A C 1
ATOM 1328 O O . GLU A 1 166 ? 8.218 -2.260 -16.514 1.00 95.69 166 GLU A O 1
ATOM 1333 N N . ALA A 1 167 ? 6.098 -2.766 -16.034 1.00 97.00 167 ALA A N 1
ATOM 1334 C CA . ALA A 1 167 ? 5.786 -3.223 -17.387 1.00 97.00 167 ALA A CA 1
ATOM 1335 C C . ALA A 1 167 ? 5.906 -2.106 -18.443 1.00 97.00 167 ALA A C 1
ATOM 1337 O O . ALA A 1 167 ? 6.216 -2.378 -19.604 1.00 97.00 167 ALA A O 1
ATOM 1338 N N . ALA A 1 168 ? 5.636 -0.846 -18.088 1.00 96.31 168 ALA A N 1
ATOM 1339 C CA . ALA A 1 168 ? 5.842 0.288 -18.988 1.00 96.31 168 ALA A CA 1
ATOM 1340 C C . ALA A 1 168 ? 7.336 0.544 -19.246 1.00 96.31 168 ALA A C 1
ATOM 1342 O O . ALA A 1 168 ? 7.716 0.700 -20.410 1.00 96.31 168 ALA A O 1
ATOM 1343 N N . ARG A 1 169 ? 8.173 0.497 -18.197 1.00 96.12 169 ARG A N 1
ATOM 1344 C CA . ARG A 1 169 ? 9.641 0.550 -18.303 1.00 96.12 169 ARG A CA 1
ATOM 1345 C C . ARG A 1 169 ? 10.150 -0.531 -19.249 1.00 96.12 169 ARG A C 1
ATOM 1347 O O . ARG A 1 169 ? 10.857 -0.209 -20.201 1.00 96.12 169 ARG A O 1
ATOM 1354 N N . ASP A 1 170 ? 9.746 -1.782 -19.037 1.00 96.44 170 ASP A N 1
ATOM 1355 C CA . ASP A 1 170 ? 10.222 -2.912 -19.841 1.00 96.44 170 ASP A CA 1
ATOM 1356 C C . ASP A 1 170 ? 9.855 -2.742 -21.322 1.00 96.44 170 ASP A C 1
ATOM 1358 O O . ASP A 1 170 ? 10.704 -2.881 -22.204 1.00 96.44 170 ASP A O 1
ATOM 1362 N N . ARG A 1 171 ? 8.617 -2.320 -21.616 1.00 97.06 171 ARG A N 1
ATOM 1363 C CA . ARG A 1 171 ? 8.184 -2.025 -22.994 1.00 97.06 171 ARG A CA 1
ATOM 1364 C C . ARG A 1 171 ? 8.990 -0.901 -23.636 1.00 97.06 171 ARG A C 1
ATOM 1366 O O . ARG A 1 171 ? 9.242 -0.947 -24.841 1.00 97.06 171 ARG A O 1
ATOM 1373 N N . ASP A 1 172 ? 9.345 0.134 -22.887 1.00 95.94 172 ASP A N 1
ATOM 1374 C CA . ASP A 1 172 ? 10.111 1.254 -23.429 1.00 95.94 172 ASP A CA 1
ATOM 1375 C C . ASP A 1 172 ? 11.580 0.882 -23.661 1.00 95.94 172 ASP A C 1
ATOM 1377 O O . ASP A 1 172 ? 12.123 1.217 -24.719 1.00 95.94 172 ASP A O 1
ATOM 1381 N N . LEU A 1 173 ? 12.182 0.095 -22.765 1.00 94.94 173 LEU A N 1
ATOM 1382 C CA . LEU A 1 173 ? 13.505 -0.499 -22.973 1.00 94.94 173 LEU A CA 1
ATOM 1383 C C . LEU A 1 173 ? 13.516 -1.437 -24.187 1.00 94.94 173 LEU A C 1
ATOM 1385 O O . LEU A 1 173 ? 14.411 -1.346 -25.026 1.00 94.94 173 LEU A O 1
ATOM 1389 N N . GLU A 1 174 ? 12.484 -2.266 -24.365 1.00 96.00 174 GLU A N 1
ATOM 1390 C CA . GLU A 1 174 ? 12.341 -3.100 -25.561 1.00 96.00 174 GLU A CA 1
ATOM 1391 C C . GLU A 1 174 ? 12.241 -2.270 -26.845 1.00 96.00 174 GLU A C 1
ATOM 1393 O O . GLU A 1 174 ? 12.899 -2.579 -27.843 1.00 96.00 174 GLU A O 1
ATOM 1398 N N . LYS A 1 175 ? 11.423 -1.209 -26.856 1.00 95.88 175 LYS A N 1
ATOM 1399 C CA . LYS A 1 175 ? 11.304 -0.317 -28.021 1.00 95.88 175 LYS A CA 1
ATOM 1400 C C . LYS A 1 175 ? 12.645 0.330 -28.354 1.00 95.88 175 LYS A C 1
ATOM 1402 O O . LYS A 1 175 ? 12.973 0.452 -29.536 1.00 95.88 175 LYS A O 1
ATOM 1407 N N . LEU A 1 176 ? 13.409 0.748 -27.346 1.00 94.69 176 LEU A N 1
ATOM 1408 C CA . LEU A 1 176 ? 14.750 1.302 -27.533 1.00 94.69 176 LEU A CA 1
ATOM 1409 C C . LEU A 1 176 ? 15.716 0.251 -28.077 1.00 94.69 176 LEU A C 1
ATOM 1411 O O . LEU A 1 176 ? 16.369 0.513 -29.085 1.00 94.69 176 LEU A O 1
ATOM 1415 N N . GLY A 1 177 ? 15.723 -0.959 -27.517 1.00 94.38 177 GLY A N 1
ATOM 1416 C CA . GLY A 1 177 ? 16.525 -2.075 -28.019 1.00 94.38 177 GLY A CA 1
ATOM 1417 C C . GLY A 1 177 ? 16.220 -2.405 -29.484 1.00 94.38 177 GLY A C 1
ATOM 1418 O O . GLY A 1 177 ? 17.135 -2.566 -30.294 1.00 94.38 177 GLY A O 1
ATOM 1419 N N . ARG A 1 178 ? 14.939 -2.405 -29.881 1.00 94.94 178 ARG A N 1
ATOM 1420 C CA . ARG A 1 178 ? 14.533 -2.580 -31.288 1.00 94.94 178 ARG A CA 1
ATOM 1421 C C . ARG A 1 178 ? 15.056 -1.449 -32.179 1.00 94.94 178 ARG A C 1
ATOM 1423 O O . ARG A 1 178 ? 15.575 -1.729 -33.257 1.00 94.94 178 ARG A O 1
ATOM 1430 N N . LYS A 1 179 ? 14.962 -0.187 -31.742 1.00 94.50 179 LYS A N 1
ATOM 1431 C CA . LYS A 1 179 ? 15.492 0.972 -32.490 1.00 94.50 179 LYS A CA 1
ATOM 1432 C C . LYS A 1 179 ? 17.011 0.900 -32.658 1.00 94.50 179 LYS A C 1
ATOM 1434 O O . LYS A 1 179 ? 17.503 1.125 -33.761 1.00 94.50 179 LYS A O 1
ATOM 1439 N N . ILE A 1 180 ? 17.735 0.547 -31.597 1.00 93.88 180 ILE A N 1
ATOM 1440 C CA . ILE A 1 180 ? 19.191 0.359 -31.625 1.00 93.88 180 ILE A CA 1
ATOM 1441 C C . ILE A 1 180 ? 19.551 -0.749 -32.617 1.00 93.88 180 ILE A C 1
ATOM 1443 O O . ILE A 1 180 ? 20.359 -0.520 -33.512 1.00 93.88 180 ILE A O 1
ATOM 1447 N N . LYS A 1 181 ? 18.873 -1.903 -32.558 1.00 93.56 181 LYS A N 1
ATOM 1448 C CA . LYS A 1 181 ? 19.091 -3.014 -33.498 1.00 93.56 181 LYS A CA 1
ATOM 1449 C C . LYS A 1 181 ? 18.858 -2.607 -34.957 1.00 93.56 181 LYS A C 1
ATOM 1451 O O . LYS A 1 181 ? 19.667 -2.942 -35.818 1.00 93.56 181 LYS A O 1
ATOM 1456 N N . VAL A 1 182 ? 17.785 -1.867 -35.248 1.00 94.50 182 VAL A N 1
ATOM 1457 C CA . VAL A 1 182 ? 17.511 -1.351 -36.604 1.00 94.50 182 VAL A CA 1
ATOM 1458 C C . VAL A 1 182 ? 18.618 -0.401 -37.066 1.00 94.50 182 VAL A C 1
ATOM 1460 O O . VAL A 1 182 ? 19.070 -0.502 -38.207 1.00 94.50 182 VAL A O 1
ATOM 1463 N N . ASN A 1 183 ? 19.088 0.486 -36.187 1.00 90.31 183 ASN A N 1
ATOM 1464 C CA . ASN A 1 183 ? 20.191 1.392 -36.499 1.00 90.31 183 ASN A CA 1
ATOM 1465 C C . ASN A 1 183 ? 21.494 0.630 -36.767 1.00 90.31 183 ASN A C 1
ATOM 1467 O O . ASN A 1 183 ? 22.151 0.924 -37.760 1.00 90.31 183 ASN A O 1
ATOM 1471 N N . ILE A 1 184 ? 21.825 -0.391 -35.970 1.00 90.50 184 ILE A N 1
ATOM 1472 C CA . ILE A 1 184 ? 23.002 -1.248 -36.188 1.00 90.50 184 ILE A CA 1
ATOM 1473 C C . ILE A 1 184 ? 22.932 -1.920 -37.562 1.00 90.50 184 ILE A C 1
ATOM 1475 O O . ILE A 1 184 ? 23.881 -1.829 -38.337 1.00 90.50 184 ILE A O 1
ATOM 1479 N N . VAL A 1 185 ? 21.796 -2.540 -37.906 1.00 92.88 185 VAL A N 1
ATOM 1480 C CA . VAL A 1 185 ? 21.611 -3.185 -39.218 1.00 92.88 185 VAL A CA 1
ATOM 1481 C C . VAL A 1 185 ? 21.774 -2.172 -40.353 1.00 92.88 185 VAL A C 1
ATOM 1483 O O . VAL A 1 185 ? 22.447 -2.453 -41.344 1.00 92.88 185 VAL A O 1
ATOM 1486 N N . ARG A 1 186 ? 21.210 -0.967 -40.209 1.00 91.06 186 ARG A N 1
ATOM 1487 C CA . ARG A 1 186 ? 21.353 0.103 -41.204 1.00 91.06 186 ARG A CA 1
ATOM 1488 C C . ARG A 1 186 ? 22.811 0.540 -41.359 1.00 91.06 186 ARG A C 1
ATOM 1490 O O . ARG A 1 186 ? 23.278 0.682 -42.486 1.00 91.06 186 ARG A O 1
ATOM 1497 N N . THR A 1 187 ? 23.537 0.711 -40.258 1.00 89.62 187 THR A N 1
ATOM 1498 C CA . THR A 1 187 ? 24.964 1.059 -40.260 1.00 89.62 187 THR A CA 1
ATOM 1499 C C . THR A 1 187 ? 25.800 -0.041 -40.922 1.00 89.62 187 THR A C 1
ATOM 1501 O O . THR A 1 187 ? 26.621 0.248 -41.789 1.00 89.62 187 THR A O 1
ATOM 1504 N N . GLN A 1 188 ? 25.524 -1.315 -40.631 1.00 90.31 188 GLN A N 1
ATOM 1505 C CA . GLN A 1 188 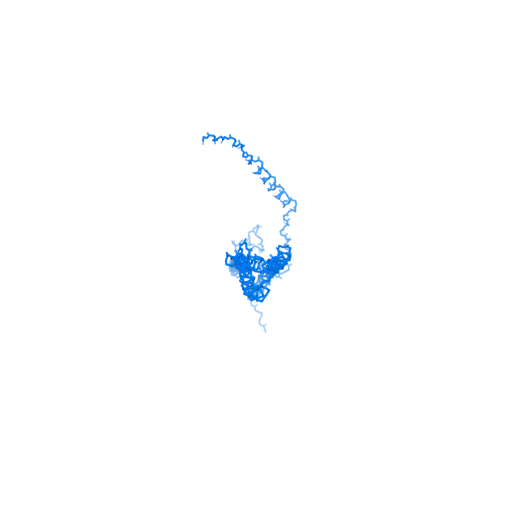? 26.189 -2.450 -41.282 1.00 90.31 188 GLN A CA 1
ATOM 1506 C C . GLN A 1 188 ? 25.930 -2.503 -42.795 1.00 90.31 188 GLN A C 1
ATOM 1508 O O . GLN A 1 188 ? 26.851 -2.776 -43.567 1.00 90.31 188 GLN A O 1
ATOM 1513 N N . GLN A 1 189 ? 24.704 -2.208 -43.240 1.00 91.62 189 GLN A N 1
ATOM 1514 C CA . GLN A 1 189 ? 24.377 -2.110 -44.668 1.00 91.62 189 GLN A CA 1
ATOM 1515 C C . GLN A 1 189 ? 25.125 -0.962 -45.353 1.00 91.62 189 GLN A C 1
ATOM 1517 O O . GLN A 1 189 ? 25.562 -1.114 -46.494 1.00 91.62 189 GLN A O 1
ATOM 1522 N N . LEU A 1 190 ? 25.291 0.178 -44.673 1.00 88.62 190 LEU A N 1
ATOM 1523 C CA . LEU A 1 190 ? 26.102 1.287 -45.179 1.00 88.62 190 LEU A CA 1
ATOM 1524 C C . LEU A 1 190 ? 27.568 0.868 -45.321 1.00 88.62 190 LEU A C 1
ATOM 1526 O O . LEU A 1 190 ? 28.136 1.037 -46.394 1.00 88.62 190 LEU A O 1
ATOM 1530 N N . PHE A 1 191 ? 28.144 0.217 -44.310 1.00 90.31 191 PHE A N 1
ATOM 1531 C CA . PHE A 1 191 ? 29.514 -0.297 -44.384 1.00 90.31 191 PHE A CA 1
ATOM 1532 C C . PHE A 1 191 ? 29.719 -1.332 -45.486 1.00 90.31 191 PHE A C 1
ATOM 1534 O O . PHE A 1 191 ? 30.773 -1.357 -46.117 1.00 90.31 191 PHE A O 1
ATOM 1541 N N . ALA A 1 192 ? 28.725 -2.187 -45.744 1.00 89.50 192 ALA A N 1
ATOM 1542 C CA . ALA A 1 192 ? 28.781 -3.127 -46.858 1.00 89.50 192 ALA A CA 1
ATOM 1543 C C . ALA A 1 192 ? 28.851 -2.398 -48.210 1.00 89.50 192 ALA A C 1
ATOM 1545 O O . ALA A 1 192 ? 29.671 -2.761 -49.050 1.00 89.50 192 ALA A O 1
ATOM 1546 N N . LYS A 1 193 ? 28.055 -1.335 -48.393 1.00 88.19 193 LYS A N 1
ATOM 1547 C CA . LYS A 1 193 ? 28.095 -0.496 -49.602 1.00 88.19 193 LYS A CA 1
ATOM 1548 C C . LYS A 1 193 ? 29.421 0.248 -49.744 1.00 88.19 193 LYS A C 1
ATOM 1550 O O . LYS A 1 193 ? 29.984 0.261 -50.831 1.00 88.19 193 LYS A O 1
ATOM 1555 N N . GLU A 1 194 ? 29.953 0.813 -48.660 1.00 86.88 194 GLU A N 1
ATOM 1556 C CA . GLU A 1 194 ? 31.272 1.465 -48.669 1.00 86.88 194 GLU A CA 1
ATOM 1557 C C . GLU A 1 194 ? 32.383 0.502 -49.102 1.00 86.88 194 GLU A C 1
ATOM 1559 O O . GLU A 1 194 ? 33.234 0.863 -49.913 1.00 86.88 194 GLU A O 1
ATOM 1564 N N . ARG A 1 195 ? 32.362 -0.742 -48.601 1.00 87.06 195 ARG A N 1
ATOM 1565 C CA . ARG A 1 195 ? 33.328 -1.775 -49.005 1.00 87.06 195 ARG A CA 1
ATOM 1566 C C . ARG A 1 195 ? 33.204 -2.111 -50.489 1.00 87.06 195 ARG A C 1
ATOM 1568 O O . ARG A 1 195 ? 34.216 -2.116 -51.180 1.00 87.06 195 ARG A O 1
ATOM 1575 N N . GLN A 1 196 ? 31.982 -2.292 -50.994 1.00 86.88 196 GLN A N 1
ATOM 1576 C CA . GLN A 1 196 ? 31.734 -2.518 -52.425 1.00 86.88 196 GLN A CA 1
ATOM 1577 C C . GLN A 1 196 ? 32.240 -1.352 -53.288 1.00 86.88 196 GLN A C 1
ATOM 1579 O O . GLN A 1 196 ? 32.875 -1.568 -54.319 1.00 86.88 196 GLN A O 1
ATOM 1584 N N . HIS A 1 197 ? 32.004 -0.108 -52.861 1.00 83.56 197 HIS A N 1
ATOM 1585 C CA . HIS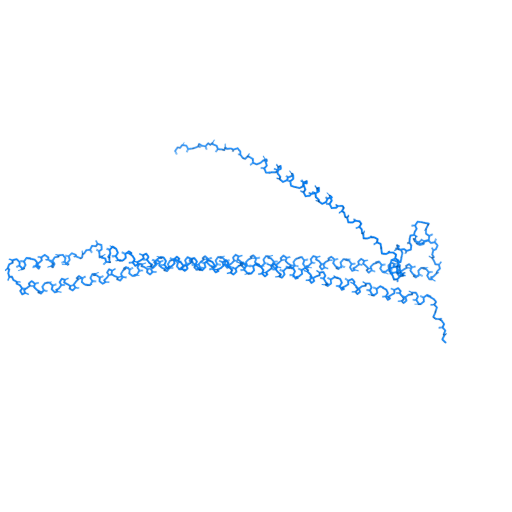 A 1 197 ? 32.520 1.075 -53.550 1.00 83.56 197 HIS A CA 1
ATOM 1586 C C . HIS A 1 197 ? 34.051 1.143 -53.516 1.00 83.56 197 HIS A C 1
ATOM 1588 O O . HIS A 1 197 ? 34.660 1.500 -54.523 1.00 83.56 197 HIS A O 1
ATOM 1594 N N . MET A 1 198 ? 34.684 0.767 -52.401 1.00 83.75 198 MET A N 1
ATOM 1595 C CA . MET A 1 198 ? 36.144 0.727 -52.283 1.00 83.75 198 MET A CA 1
ATOM 1596 C C . MET A 1 198 ? 36.747 -0.353 -53.188 1.00 83.75 198 MET A C 1
ATOM 1598 O O . MET A 1 198 ? 37.753 -0.110 -53.847 1.00 83.75 198 MET A O 1
ATOM 1602 N N . GLU A 1 199 ? 36.135 -1.533 -53.261 1.00 84.75 199 GLU A N 1
ATOM 1603 C CA . GLU A 1 199 ? 36.572 -2.611 -54.156 1.00 84.75 199 GLU A CA 1
ATOM 1604 C C . GLU A 1 199 ? 36.452 -2.208 -55.629 1.00 84.75 199 GLU A C 1
ATOM 1606 O O . GLU A 1 199 ? 37.406 -2.376 -56.388 1.00 84.75 199 GLU A O 1
ATOM 1611 N N . ALA A 1 200 ? 35.329 -1.597 -56.023 1.00 82.50 200 ALA A N 1
ATOM 1612 C CA . ALA A 1 200 ? 35.154 -1.058 -57.370 1.00 82.50 200 ALA A CA 1
ATOM 1613 C C . ALA A 1 200 ? 36.191 0.032 -57.700 1.00 82.50 200 ALA A C 1
ATOM 1615 O O . ALA A 1 200 ? 36.704 0.069 -58.820 1.00 82.50 200 ALA A O 1
ATOM 1616 N N . ALA A 1 201 ? 36.536 0.876 -56.718 1.00 79.31 201 ALA A N 1
ATOM 1617 C CA . ALA A 1 201 ? 37.562 1.905 -56.852 1.00 79.31 201 ALA A CA 1
ATOM 1618 C C . ALA A 1 201 ? 38.961 1.325 -57.089 1.00 79.31 201 ALA A C 1
ATOM 1620 O O . ALA A 1 201 ? 39.666 1.755 -57.998 1.00 79.31 201 ALA A O 1
ATOM 1621 N N . LEU A 1 202 ? 39.343 0.321 -56.298 1.00 81.19 202 LEU A N 1
ATOM 1622 C CA . LEU A 1 202 ? 40.650 -0.332 -56.395 1.00 81.19 202 LEU A CA 1
ATOM 1623 C C . LEU A 1 202 ? 40.814 -1.145 -57.687 1.00 81.19 202 LEU A C 1
ATOM 1625 O O . LEU A 1 202 ? 41.930 -1.263 -58.183 1.00 81.19 202 LEU A O 1
ATOM 1629 N N . ASN A 1 203 ? 39.718 -1.663 -58.246 1.00 83.38 203 ASN A N 1
ATOM 1630 C CA . ASN A 1 203 ? 39.722 -2.428 -59.495 1.00 83.38 203 ASN A CA 1
ATOM 1631 C C . ASN A 1 203 ? 39.651 -1.543 -60.759 1.00 83.38 203 ASN A C 1
ATOM 1633 O O . ASN A 1 203 ? 39.551 -2.071 -61.862 1.00 83.38 203 ASN A O 1
ATOM 1637 N N . GLY A 1 204 ? 39.668 -0.210 -60.623 1.00 72.12 204 GLY A N 1
ATOM 1638 C CA . GLY A 1 204 ? 39.607 0.722 -61.759 1.00 72.12 204 GLY A CA 1
ATOM 1639 C C . GLY A 1 204 ? 38.219 0.869 -62.401 1.00 72.12 204 GLY A C 1
ATOM 1640 O O . GLY A 1 204 ? 38.065 1.585 -63.387 1.00 72.12 204 GLY A O 1
ATOM 1641 N N . CYS A 1 205 ? 37.179 0.260 -61.825 1.00 67.81 205 CYS A N 1
ATOM 1642 C CA . CYS A 1 205 ? 35.802 0.278 -62.331 1.00 67.81 205 CYS A CA 1
ATOM 1643 C C . CYS A 1 205 ? 34.996 1.491 -61.818 1.00 67.81 205 CYS A C 1
ATOM 1645 O O . CYS A 1 205 ? 33.847 1.356 -61.396 1.00 67.81 205 CYS A O 1
ATOM 1647 N N . LEU A 1 206 ? 35.588 2.691 -61.834 1.00 64.19 206 LEU A N 1
ATOM 1648 C CA . LEU A 1 206 ? 34.967 3.924 -61.314 1.00 64.19 206 LEU A CA 1
ATOM 1649 C C . LEU A 1 206 ? 34.102 4.678 -62.331 1.00 64.19 206 LEU A C 1
ATOM 1651 O O . LEU A 1 206 ? 33.421 5.634 -61.963 1.00 64.19 206 LEU A O 1
ATOM 1655 N N . LEU A 1 207 ? 34.091 4.259 -63.598 1.00 55.31 207 LEU A N 1
ATOM 1656 C CA . LEU A 1 207 ? 33.480 5.012 -64.703 1.00 55.31 207 LEU A CA 1
ATOM 1657 C C . LEU A 1 207 ? 31.945 5.149 -64.643 1.00 55.31 207 LEU A C 1
ATOM 1659 O O . LEU A 1 207 ? 31.377 5.801 -65.504 1.00 55.31 207 LEU A O 1
ATOM 1663 N N . ASN A 1 208 ? 31.268 4.605 -63.627 1.00 56.97 208 ASN A N 1
ATOM 1664 C CA . ASN A 1 208 ? 29.824 4.776 -63.408 1.00 56.97 208 ASN A CA 1
ATOM 1665 C C . ASN A 1 208 ? 29.417 4.811 -61.919 1.00 56.97 208 ASN A C 1
ATOM 1667 O O . ASN A 1 208 ? 28.232 4.679 -61.594 1.00 56.97 208 ASN A O 1
ATOM 1671 N N . SER A 1 209 ? 30.366 4.951 -60.987 1.00 59.94 209 SER A N 1
ATOM 1672 C CA . SER A 1 209 ? 30.037 5.023 -59.561 1.00 59.94 209 SER A CA 1
ATOM 1673 C C . SER A 1 209 ? 29.443 6.390 -59.209 1.00 59.94 209 SER A C 1
ATOM 1675 O O . SER A 1 209 ? 29.743 7.408 -59.825 1.00 59.94 209 SER A O 1
ATOM 1677 N N . LYS A 1 210 ? 28.585 6.444 -58.183 1.00 58.69 210 LYS A N 1
ATOM 1678 C CA . LYS A 1 210 ? 27.975 7.709 -57.731 1.00 58.69 210 LYS A CA 1
ATOM 1679 C C . LYS A 1 210 ? 29.012 8.785 -57.383 1.00 58.69 210 LYS A C 1
ATOM 1681 O O . LYS A 1 210 ? 28.686 9.954 -57.488 1.00 58.69 210 LYS A O 1
ATOM 1686 N N . SER A 1 211 ? 30.242 8.397 -57.040 1.00 56.53 211 SER A N 1
ATOM 1687 C CA . SER A 1 211 ? 31.366 9.282 -56.718 1.00 56.53 211 SER A CA 1
ATOM 1688 C C . SER A 1 211 ? 31.999 10.008 -57.913 1.00 56.53 211 SER A C 1
ATOM 1690 O O . SER A 1 211 ? 32.772 10.929 -57.688 1.00 56.53 211 SER A O 1
ATOM 1692 N N . THR A 1 212 ? 31.755 9.573 -59.155 1.00 57.31 212 THR A N 1
ATOM 1693 C CA . THR A 1 212 ? 32.349 10.164 -60.374 1.00 57.31 212 THR A CA 1
ATOM 1694 C C . THR A 1 212 ? 31.344 10.961 -61.206 1.00 57.31 212 THR A C 1
ATOM 1696 O O . THR A 1 212 ? 31.710 11.551 -62.221 1.00 57.31 212 THR A O 1
ATOM 1699 N N . ARG A 1 213 ? 30.078 11.023 -60.769 1.00 64.62 213 ARG A N 1
ATOM 1700 C CA . ARG A 1 213 ? 29.071 11.928 -61.340 1.00 64.62 213 ARG A CA 1
ATOM 1701 C C . ARG A 1 213 ? 29.359 13.370 -60.896 1.00 64.62 213 ARG A C 1
ATOM 1703 O O . ARG A 1 213 ? 29.784 13.549 -59.759 1.00 64.62 213 ARG A O 1
ATOM 1710 N N . PRO A 1 214 ? 29.077 14.389 -61.729 1.00 55.72 214 PRO A N 1
ATOM 1711 C CA . PRO A 1 214 ? 29.360 15.793 -61.403 1.00 55.72 214 PRO A CA 1
ATOM 1712 C C . PRO A 1 214 ? 28.671 16.286 -60.115 1.00 55.72 214 PRO A C 1
ATOM 1714 O O . PRO A 1 214 ? 29.220 17.144 -59.433 1.00 55.72 214 PRO A O 1
ATOM 1717 N N . ASP A 1 215 ? 27.540 15.685 -59.730 1.00 63.22 215 ASP A N 1
ATOM 1718 C CA . ASP A 1 215 ? 26.815 15.999 -58.485 1.00 63.22 215 ASP A CA 1
ATOM 1719 C C . ASP A 1 215 ? 27.167 15.068 -57.304 1.00 63.22 215 ASP A C 1
ATOM 1721 O O . ASP A 1 215 ? 26.633 15.201 -56.203 1.00 63.22 215 ASP A O 1
ATOM 1725 N N . GLY A 1 216 ? 28.036 14.079 -57.527 1.00 62.50 216 GLY A N 1
ATOM 1726 C CA . GLY A 1 216 ? 28.347 13.016 -56.580 1.00 62.50 216 GLY A CA 1
ATOM 1727 C C . GLY A 1 216 ? 29.326 13.444 -55.496 1.00 62.50 216 GLY A C 1
ATOM 1728 O O . GLY A 1 216 ? 30.510 13.641 -55.763 1.00 62.50 216 GLY A O 1
ATOM 1729 N N . ARG A 1 217 ? 28.872 13.527 -54.242 1.00 73.44 217 ARG A N 1
ATOM 1730 C CA . ARG A 1 217 ? 29.764 13.833 -53.115 1.00 73.44 217 ARG A CA 1
ATOM 1731 C C . ARG A 1 217 ? 30.508 12.587 -52.644 1.00 73.44 217 ARG A C 1
ATOM 1733 O O . ARG A 1 217 ? 29.919 11.522 -52.457 1.00 73.44 217 ARG A O 1
ATOM 1740 N N . LEU A 1 218 ? 31.802 12.742 -52.354 1.00 69.88 218 LEU A N 1
ATOM 1741 C CA . LEU A 1 218 ? 32.634 11.680 -51.770 1.00 69.88 218 LEU A CA 1
ATOM 1742 C C . LEU A 1 218 ? 32.057 11.168 -50.434 1.00 69.88 218 LEU A C 1
ATOM 1744 O O . LEU A 1 218 ? 32.165 9.987 -50.112 1.00 69.88 218 LEU A O 1
ATOM 1748 N N . GLU A 1 219 ? 31.382 12.058 -49.702 1.00 77.00 219 GLU A N 1
ATOM 1749 C CA . GLU A 1 219 ? 30.688 11.799 -48.435 1.00 77.00 219 GLU A CA 1
ATOM 1750 C C . GLU A 1 219 ? 29.551 10.779 -48.564 1.00 77.00 219 GLU A C 1
ATOM 1752 O O . GLU A 1 219 ? 29.246 10.073 -47.607 1.00 77.00 219 GLU A O 1
ATOM 1757 N N . GLU A 1 220 ? 28.932 10.672 -49.741 1.00 74.38 220 GLU A N 1
ATOM 1758 C CA . GLU A 1 220 ? 27.834 9.731 -49.984 1.00 74.38 220 GLU A CA 1
ATOM 1759 C C . GLU A 1 220 ? 28.335 8.310 -50.257 1.00 74.38 220 GLU A C 1
ATOM 1761 O O . GLU A 1 220 ? 27.617 7.340 -50.012 1.00 74.38 220 GLU A O 1
ATOM 1766 N N . CYS A 1 221 ? 29.564 8.180 -50.766 1.00 75.06 221 CYS A N 1
ATOM 1767 C CA . CYS A 1 221 ? 30.166 6.896 -51.132 1.00 75.06 221 CYS A CA 1
ATOM 1768 C C . CYS A 1 221 ? 31.095 6.349 -50.042 1.00 75.06 221 CYS A C 1
ATOM 1770 O O . CYS A 1 221 ? 31.178 5.132 -49.877 1.00 75.06 221 CYS A O 1
ATOM 1772 N N . PHE A 1 222 ? 31.767 7.234 -49.295 1.00 79.31 222 PHE A N 1
ATOM 1773 C CA . PHE A 1 222 ? 32.712 6.880 -48.231 1.00 79.31 222 PHE A CA 1
ATOM 1774 C C . PHE A 1 222 ? 32.535 7.732 -46.957 1.00 79.31 222 PHE A C 1
ATOM 1776 O O . PHE A 1 222 ? 33.495 8.373 -46.508 1.00 79.31 222 PHE A O 1
ATOM 1783 N N . PRO A 1 223 ? 31.339 7.754 -46.339 1.00 79.50 223 PRO A N 1
ATOM 1784 C CA . PRO A 1 223 ? 31.082 8.571 -45.152 1.00 79.50 223 PRO A CA 1
ATOM 1785 C C . PRO A 1 223 ? 32.036 8.281 -43.981 1.00 79.50 223 PRO A C 1
ATOM 1787 O O . PRO A 1 223 ? 32.410 9.203 -43.252 1.00 79.50 223 PRO A O 1
ATOM 1790 N N . THR A 1 224 ? 32.488 7.035 -43.810 1.00 81.00 224 THR A N 1
ATOM 1791 C CA . THR A 1 224 ? 33.437 6.664 -42.744 1.00 81.00 224 THR A CA 1
ATOM 1792 C C . THR A 1 224 ? 34.828 7.269 -42.956 1.00 81.00 224 THR A C 1
ATOM 1794 O O . THR A 1 224 ? 35.443 7.761 -42.012 1.00 81.00 224 THR A O 1
ATOM 1797 N N . MET A 1 225 ? 35.315 7.296 -44.200 1.00 76.06 225 MET A N 1
ATOM 1798 C CA . MET A 1 225 ? 36.633 7.855 -44.535 1.00 76.06 225 MET A CA 1
ATOM 1799 C C . MET A 1 225 ? 36.649 9.380 -44.397 1.00 76.06 225 MET A C 1
ATOM 1801 O O . MET A 1 225 ? 37.615 9.937 -43.883 1.00 76.06 225 MET A O 1
ATOM 1805 N N . VAL A 1 226 ? 35.561 10.052 -44.789 1.00 79.69 226 VAL A N 1
ATOM 1806 C CA . VAL A 1 226 ? 35.420 11.510 -44.630 1.00 79.69 226 VAL A CA 1
ATOM 1807 C C . VAL A 1 226 ? 35.413 11.909 -43.151 1.00 79.69 226 VAL A C 1
ATOM 1809 O O . VAL A 1 226 ? 36.050 12.894 -42.777 1.00 79.69 226 VAL A O 1
ATOM 1812 N N . ARG A 1 227 ? 34.757 11.122 -42.285 1.00 77.81 227 ARG A N 1
ATOM 1813 C CA . ARG A 1 227 ? 34.773 11.346 -40.829 1.00 77.81 227 ARG A CA 1
ATOM 1814 C C . ARG A 1 227 ? 36.159 11.164 -40.212 1.00 77.81 227 ARG A C 1
ATOM 1816 O O . ARG A 1 227 ? 36.537 11.955 -39.355 1.00 77.81 227 ARG A O 1
ATOM 1823 N N . LEU A 1 228 ? 36.913 10.155 -40.648 1.00 75.06 228 LEU A N 1
ATOM 1824 C CA . LEU A 1 228 ? 38.285 9.926 -40.183 1.00 75.06 228 LEU A CA 1
ATOM 1825 C C . LEU A 1 228 ? 39.263 11.008 -40.657 1.00 75.06 228 LEU A C 1
ATOM 1827 O O . LEU A 1 228 ? 40.183 11.357 -39.927 1.00 75.06 228 LEU A O 1
ATOM 1831 N N . ALA A 1 229 ? 39.050 11.563 -41.852 1.00 73.12 229 ALA A N 1
ATOM 1832 C CA . ALA A 1 229 ? 39.878 12.627 -42.418 1.00 73.12 229 ALA A CA 1
ATOM 1833 C C . ALA A 1 229 ? 39.654 14.008 -41.765 1.00 73.12 229 ALA A C 1
ATOM 1835 O O . ALA A 1 229 ? 40.208 15.000 -42.231 1.00 73.12 229 ALA A O 1
ATOM 1836 N N . GLY A 1 230 ? 38.834 14.095 -40.709 1.00 64.88 230 GLY A N 1
ATOM 1837 C CA . GLY A 1 230 ? 38.501 15.364 -40.062 1.00 64.88 230 GLY A CA 1
ATOM 1838 C C . GLY A 1 230 ? 37.598 16.259 -40.913 1.00 64.88 230 GLY A C 1
ATOM 1839 O O . GLY A 1 230 ? 37.594 17.474 -40.712 1.00 64.88 230 GLY A O 1
ATOM 1840 N N . GLY A 1 231 ? 36.844 15.676 -41.857 1.00 50.50 231 GLY A N 1
ATOM 1841 C CA . GLY A 1 231 ? 35.869 16.399 -42.672 1.00 50.50 231 GLY A CA 1
ATOM 1842 C C . GLY A 1 231 ? 34.919 17.230 -41.802 1.00 50.50 231 GLY A C 1
ATOM 1843 O O . GLY A 1 231 ? 34.664 16.854 -40.649 1.00 50.50 231 GLY A O 1
ATOM 1844 N N . PRO A 1 232 ? 34.425 18.374 -42.318 1.00 46.09 232 PRO A N 1
ATOM 1845 C CA . PRO A 1 232 ? 33.691 19.354 -41.530 1.00 46.09 232 PRO A CA 1
ATOM 1846 C C . PRO A 1 232 ? 32.595 18.633 -40.758 1.00 46.09 232 PRO A C 1
ATOM 1848 O O . PRO A 1 232 ? 31.794 17.912 -41.353 1.00 46.09 232 PRO A O 1
ATOM 1851 N N . LYS A 1 233 ? 32.595 18.783 -39.425 1.00 48.88 233 LYS A N 1
ATOM 1852 C CA . LYS A 1 233 ? 31.496 18.333 -38.569 1.00 48.88 233 LYS A CA 1
ATOM 1853 C C . LYS A 1 233 ? 30.237 18.905 -39.199 1.00 48.88 233 LYS A C 1
ATOM 1855 O O . LYS A 1 233 ? 30.012 20.108 -39.079 1.00 48.88 233 LYS A O 1
ATOM 1860 N N . GLY A 1 234 ? 29.500 18.071 -39.937 1.00 44.59 234 GLY A N 1
ATOM 1861 C CA . GLY A 1 234 ? 28.249 18.465 -40.560 1.00 44.59 234 GLY A CA 1
ATOM 1862 C C . GLY A 1 234 ? 27.473 19.196 -39.488 1.00 44.59 234 GLY A C 1
ATOM 1863 O O . GLY A 1 234 ? 27.313 18.661 -38.384 1.00 44.59 234 GLY A O 1
ATOM 1864 N N . SER A 1 235 ? 27.143 20.456 -39.767 1.00 37.62 235 SER A N 1
ATOM 1865 C CA . SER A 1 235 ? 26.362 21.275 -38.859 1.00 37.62 235 SER A CA 1
ATOM 1866 C C . SER A 1 235 ? 25.216 20.403 -38.346 1.00 37.62 235 SER A C 1
ATOM 1868 O O . SER A 1 235 ? 24.593 19.695 -39.150 1.00 37.62 235 SER A O 1
ATOM 1870 N N . PRO A 1 236 ? 24.994 20.350 -37.018 1.00 39.38 236 PRO A N 1
ATOM 1871 C CA . PRO A 1 236 ? 23.890 19.575 -36.479 1.00 39.38 236 PRO A CA 1
ATOM 1872 C C . PRO A 1 236 ? 22.641 19.952 -37.278 1.00 39.38 236 PRO A C 1
ATOM 1874 O O . PRO A 1 236 ? 22.508 21.135 -37.615 1.00 39.38 236 PRO A O 1
ATOM 1877 N N . PRO A 1 237 ? 21.774 18.985 -37.642 1.00 40.31 237 PRO A N 1
ATOM 1878 C CA . PRO A 1 237 ? 20.546 19.295 -38.361 1.00 40.31 237 PRO A CA 1
ATOM 1879 C C . PRO A 1 237 ? 19.903 20.460 -37.626 1.00 40.31 237 PRO A C 1
ATOM 1881 O O . PRO A 1 237 ? 19.659 20.332 -36.423 1.00 40.31 237 PRO A O 1
ATOM 1884 N N . VAL A 1 238 ? 19.780 21.602 -38.319 1.00 44.34 238 VAL A N 1
ATOM 1885 C CA . VAL A 1 238 ? 19.300 22.868 -37.758 1.00 44.34 238 VAL A CA 1
ATOM 1886 C C . VAL A 1 238 ? 18.135 22.516 -36.856 1.00 44.34 238 VAL A C 1
ATOM 1888 O O . VAL A 1 238 ? 17.147 21.940 -37.323 1.00 44.34 238 VAL A O 1
ATOM 1891 N N . ALA A 1 239 ? 18.329 22.720 -35.549 1.00 44.09 239 ALA A N 1
ATOM 1892 C CA . ALA A 1 239 ? 17.331 22.356 -34.566 1.00 44.09 239 ALA A CA 1
ATOM 1893 C C . ALA A 1 239 ? 16.015 22.987 -35.036 1.00 44.09 239 ALA A C 1
ATOM 1895 O O . ALA A 1 239 ? 16.026 24.172 -35.378 1.00 44.09 239 ALA A O 1
ATOM 1896 N N . PRO A 1 240 ? 14.917 22.215 -35.143 1.00 50.22 240 PRO A N 1
ATOM 1897 C CA . PRO A 1 240 ? 13.657 22.772 -35.595 1.00 50.22 240 PRO A CA 1
ATOM 1898 C C . PRO A 1 240 ? 13.345 23.965 -34.703 1.00 50.22 240 PRO A C 1
ATOM 1900 O O . PRO A 1 240 ? 13.335 23.818 -33.476 1.00 50.22 240 PRO A O 1
ATOM 1903 N N . ASP A 1 241 ? 13.169 25.114 -35.352 1.00 48.47 241 ASP A N 1
ATOM 1904 C CA . ASP A 1 241 ? 12.983 26.427 -34.747 1.00 48.47 241 ASP A CA 1
ATOM 1905 C C . ASP A 1 241 ? 12.126 26.295 -33.475 1.00 48.47 241 ASP A C 1
ATOM 1907 O O . ASP A 1 241 ? 11.029 25.721 -33.553 1.00 48.47 241 ASP A O 1
ATOM 1911 N N . PRO A 1 242 ? 12.580 26.744 -32.289 1.00 53.97 242 PRO A N 1
ATOM 1912 C CA . PRO A 1 242 ? 11.822 26.583 -31.045 1.00 53.97 242 PRO A CA 1
ATOM 1913 C C . PRO A 1 242 ? 10.397 27.160 -31.149 1.00 53.97 242 PRO A C 1
ATOM 1915 O O . PRO A 1 242 ? 9.462 26.609 -30.561 1.00 53.97 242 PRO A O 1
ATOM 1918 N N . GLN A 1 243 ? 10.190 28.150 -32.025 1.00 56.78 243 GLN A N 1
ATOM 1919 C CA . GLN A 1 243 ? 8.871 28.697 -32.356 1.00 56.78 243 GLN A CA 1
ATOM 1920 C C . GLN A 1 243 ? 7.910 27.676 -32.996 1.00 56.78 243 GLN A C 1
ATOM 1922 O O . GLN A 1 243 ? 6.691 27.777 -32.844 1.00 56.78 243 GLN A O 1
ATOM 1927 N N . HIS A 1 244 ? 8.415 26.652 -33.689 1.00 57.09 244 HIS A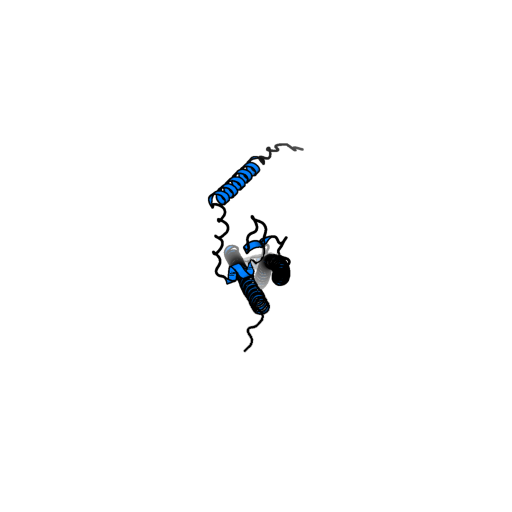 N 1
ATOM 1928 C CA . HIS A 1 244 ? 7.584 25.618 -34.306 1.00 57.09 244 HIS A CA 1
ATOM 1929 C C . HIS A 1 244 ? 7.042 24.614 -33.270 1.00 57.09 244 HIS A C 1
ATOM 1931 O O . HIS A 1 244 ? 5.960 24.043 -33.464 1.00 57.09 244 HIS A O 1
ATOM 1937 N N . LYS A 1 245 ? 7.751 24.403 -32.151 1.00 55.88 245 LYS A N 1
ATOM 1938 C CA . LYS A 1 245 ? 7.247 23.590 -31.031 1.00 55.88 245 LYS A CA 1
ATOM 1939 C C . LYS A 1 245 ? 6.189 24.351 -30.232 1.00 55.88 245 LYS A C 1
ATOM 1941 O O . LYS A 1 245 ? 5.133 23.777 -29.972 1.00 55.88 245 LYS A O 1
ATOM 1946 N N . GLU A 1 246 ? 6.397 25.639 -29.957 1.00 59.56 246 GLU A N 1
ATOM 1947 C CA . GLU A 1 246 ? 5.393 26.488 -29.293 1.00 59.56 246 GLU A CA 1
ATOM 1948 C C . GLU A 1 246 ? 4.107 26.625 -30.113 1.00 59.56 246 GLU A C 1
ATOM 1950 O O . GLU A 1 246 ? 3.014 26.444 -29.575 1.00 59.56 246 GLU A O 1
ATOM 1955 N N . ARG A 1 247 ? 4.204 26.811 -31.436 1.00 64.25 247 ARG A N 1
ATOM 1956 C CA . ARG A 1 247 ? 3.021 26.845 -32.316 1.00 64.25 247 ARG A CA 1
ATOM 1957 C C . ARG A 1 247 ? 2.248 25.523 -32.329 1.00 64.25 247 ARG A C 1
ATOM 1959 O O . ARG A 1 247 ? 1.021 25.534 -32.419 1.00 64.25 247 ARG A O 1
ATOM 1966 N N . ARG A 1 248 ? 2.931 24.377 -32.207 1.00 60.25 248 ARG A N 1
ATOM 1967 C CA . ARG A 1 248 ? 2.276 23.057 -32.120 1.00 60.25 248 ARG A CA 1
ATOM 1968 C C . ARG A 1 248 ? 1.584 22.832 -30.777 1.00 60.25 248 ARG A C 1
ATOM 1970 O O . ARG A 1 248 ? 0.500 22.252 -30.764 1.00 60.25 248 ARG A O 1
ATOM 1977 N N . VAL A 1 249 ? 2.177 23.297 -29.676 1.00 66.94 249 VAL A N 1
ATOM 1978 C CA . VAL A 1 249 ? 1.552 23.234 -28.345 1.00 66.94 249 VAL A CA 1
ATOM 1979 C C . VAL A 1 249 ? 0.330 24.155 -28.295 1.00 66.94 249 VAL A C 1
ATOM 1981 O O . VAL A 1 249 ? -0.757 23.682 -27.968 1.00 66.94 249 VAL A O 1
ATOM 1984 N N . GLN A 1 250 ? 0.447 25.401 -28.770 1.00 67.75 250 GLN A N 1
ATOM 1985 C CA . GLN A 1 250 ? -0.678 26.342 -28.839 1.00 67.75 250 GLN A CA 1
ATOM 1986 C C . GLN A 1 250 ? -1.821 25.835 -29.731 1.00 67.75 250 GLN A C 1
ATOM 1988 O O . GLN A 1 250 ? -2.991 25.980 -29.379 1.00 67.75 250 GLN A O 1
ATOM 1993 N N . HIS A 1 251 ? -1.521 25.192 -30.866 1.00 70.06 251 HIS A N 1
ATOM 1994 C CA . HIS A 1 251 ? -2.557 24.620 -31.733 1.00 70.06 251 HIS A CA 1
ATOM 1995 C C . HIS A 1 251 ? -3.283 23.429 -31.080 1.00 70.06 251 HIS A C 1
ATOM 1997 O O . HIS A 1 251 ? -4.504 23.305 -31.204 1.00 70.06 251 HIS A O 1
ATOM 2003 N N . ASN A 1 252 ? -2.564 22.577 -30.339 1.00 67.56 252 ASN A N 1
ATOM 2004 C CA . ASN A 1 252 ? -3.174 21.460 -29.614 1.00 67.56 252 ASN A CA 1
ATOM 2005 C C . ASN A 1 252 ? -4.023 21.927 -28.425 1.00 67.56 252 ASN A C 1
ATOM 2007 O O . ASN A 1 252 ? -5.105 21.381 -28.208 1.00 67.56 252 ASN A O 1
ATOM 2011 N N . GLU A 1 253 ? -3.593 22.957 -27.695 1.00 71.19 253 GLU A N 1
ATOM 2012 C CA . GLU A 1 253 ? -4.395 23.542 -26.616 1.00 71.19 253 GLU A CA 1
ATOM 2013 C C . GLU A 1 253 ? -5.671 24.194 -27.156 1.00 71.19 253 GLU A C 1
ATOM 2015 O O . GLU A 1 253 ? -6.758 23.926 -26.641 1.00 71.19 253 GLU A O 1
ATOM 2020 N N . ARG A 1 254 ? -5.589 24.939 -28.268 1.00 69.56 254 ARG A N 1
ATOM 2021 C CA . ARG A 1 254 ? -6.766 25.548 -28.916 1.00 69.56 254 ARG A CA 1
ATOM 2022 C C . ARG A 1 254 ? -7.806 24.511 -29.359 1.00 69.56 254 ARG A C 1
ATOM 2024 O O . ARG A 1 254 ? -9.007 24.754 -29.245 1.00 69.56 254 ARG A O 1
ATOM 2031 N N . ASN A 1 255 ? -7.362 23.340 -29.821 1.00 68.75 255 ASN A N 1
ATOM 2032 C CA . ASN A 1 255 ? -8.252 22.234 -30.189 1.00 68.75 255 ASN A CA 1
ATOM 2033 C C . ASN A 1 255 ? -8.833 21.500 -28.970 1.00 68.75 255 ASN A C 1
ATOM 2035 O O . ASN A 1 255 ? -9.959 21.000 -29.038 1.00 68.75 255 ASN A O 1
ATOM 2039 N N . LYS A 1 256 ? -8.110 21.463 -27.845 1.00 73.62 256 LYS A N 1
ATOM 2040 C CA . LYS A 1 256 ? -8.594 20.881 -26.585 1.00 73.62 256 LYS A CA 1
ATOM 2041 C C . LYS A 1 256 ? -9.724 21.724 -25.982 1.00 73.62 256 LYS A C 1
ATOM 2043 O O . LYS A 1 256 ? -10.751 21.167 -25.607 1.00 73.62 256 LYS A O 1
ATOM 2048 N N . TRP A 1 257 ? -9.599 23.055 -26.010 1.00 66.00 257 TRP A N 1
ATOM 2049 C CA . TRP A 1 257 ? -10.655 23.978 -25.570 1.00 66.00 257 TRP A CA 1
ATOM 2050 C C . TRP A 1 257 ? -11.939 23.874 -26.410 1.00 66.00 257 TRP A C 1
ATOM 2052 O O . TRP A 1 257 ? -13.033 23.848 -25.847 1.00 66.00 257 TRP A O 1
ATOM 2062 N N . ARG A 1 258 ? -11.835 23.708 -27.739 1.00 63.56 258 ARG A N 1
ATOM 2063 C CA . ARG A 1 258 ? -13.019 23.507 -28.602 1.00 63.56 258 ARG A CA 1
ATOM 2064 C C . ARG A 1 258 ? -13.771 22.203 -28.320 1.00 63.56 258 ARG A C 1
ATOM 2066 O O . ARG A 1 258 ? -14.987 22.175 -28.470 1.00 63.56 258 ARG A O 1
ATOM 2073 N N . ARG A 1 259 ? -13.089 21.134 -27.889 1.00 62.59 259 ARG A N 1
ATOM 2074 C CA . ARG A 1 259 ? -13.763 19.877 -27.505 1.00 62.59 259 ARG A CA 1
ATOM 2075 C C . ARG A 1 259 ? -14.486 19.963 -26.163 1.00 62.59 259 ARG A C 1
ATOM 2077 O O . ARG A 1 259 ? -15.459 19.241 -25.981 1.00 62.59 259 ARG A O 1
ATOM 2084 N N . CYS A 1 260 ? -14.054 20.838 -25.257 1.00 63.84 260 CYS A N 1
ATOM 2085 C CA . CYS A 1 260 ? -14.727 21.032 -23.972 1.00 63.84 260 CYS A CA 1
ATOM 2086 C C . CYS A 1 260 ? -15.971 21.929 -24.078 1.00 63.84 260 CYS A C 1
ATOM 2088 O O . CYS A 1 260 ? -16.921 21.718 -23.337 1.00 63.84 260 CYS A O 1
ATOM 2090 N N . GLN A 1 261 ? -16.017 22.875 -25.023 1.00 57.72 261 GLN A N 1
ATOM 2091 C CA . GLN A 1 261 ? -17.199 23.733 -25.220 1.00 57.72 261 GLN A CA 1
ATOM 2092 C C . GLN A 1 261 ? -18.346 23.063 -26.000 1.00 57.72 261 GLN A C 1
ATOM 2094 O O . GLN A 1 261 ? -19.461 23.566 -25.979 1.00 57.72 261 GLN A O 1
ATOM 2099 N N . GLY A 1 262 ? -18.109 21.917 -26.649 1.00 54.25 262 GLY A N 1
ATOM 2100 C CA . GLY A 1 262 ? -19.137 21.162 -27.383 1.00 54.25 262 GLY A CA 1
ATOM 2101 C C . GLY A 1 262 ? -19.898 20.106 -26.565 1.00 54.25 262 GLY A C 1
ATOM 2102 O O . GLY A 1 262 ? -20.647 19.333 -27.149 1.00 54.25 262 GLY A O 1
ATOM 2103 N N . ARG A 1 263 ? -19.687 20.027 -25.242 1.00 52.12 263 ARG A N 1
ATOM 2104 C CA . ARG A 1 263 ? -20.396 19.115 -24.318 1.00 52.12 263 ARG A CA 1
ATOM 2105 C C . ARG A 1 263 ? -21.167 19.894 -23.246 1.00 52.12 263 ARG A C 1
ATOM 2107 O O . ARG A 1 263 ? -21.039 19.624 -22.058 1.00 52.12 263 ARG A O 1
ATOM 2114 N N . GLN A 1 264 ? -21.952 20.882 -23.666 1.00 51.88 264 GLN A N 1
ATOM 2115 C CA . GLN A 1 264 ? -23.124 21.271 -22.884 1.00 51.88 264 GLN A CA 1
ATOM 2116 C C . GLN A 1 264 ? -24.196 20.218 -23.170 1.00 51.88 264 GLN A C 1
ATOM 2118 O O . GLN A 1 264 ? -24.805 20.220 -24.238 1.00 51.88 264 GLN A O 1
ATOM 2123 N N . GLU A 1 265 ? -24.329 19.250 -22.264 1.00 53.56 265 GLU A N 1
ATOM 2124 C CA . GLU A 1 265 ? -25.509 18.392 -22.238 1.00 53.56 265 GLU A CA 1
ATOM 2125 C C . GLU A 1 265 ? -26.722 19.276 -21.912 1.00 53.56 265 GLU A C 1
ATOM 2127 O O . GLU A 1 265 ? -26.643 20.074 -20.975 1.00 53.56 265 GLU A O 1
ATOM 2132 N N . PRO A 1 266 ? -27.809 19.210 -22.697 1.00 57.72 266 PRO A N 1
ATOM 2133 C CA . PRO A 1 266 ? -29.030 19.925 -22.373 1.00 57.72 266 PRO A CA 1
ATOM 2134 C C . PRO A 1 266 ? -29.676 19.302 -21.133 1.00 57.72 266 PRO A C 1
ATOM 2136 O O . PRO A 1 266 ? -29.844 18.084 -21.055 1.00 57.72 266 PRO A O 1
ATOM 2139 N N . ASP A 1 267 ? -30.049 20.166 -20.192 1.00 55.31 267 ASP A N 1
ATOM 2140 C CA . ASP A 1 267 ? -30.854 19.859 -19.016 1.00 55.31 267 ASP A CA 1
ATOM 2141 C C . ASP A 1 267 ? -32.101 19.044 -19.395 1.00 55.31 267 ASP A C 1
ATOM 2143 O O . ASP A 1 267 ? -33.067 19.547 -19.973 1.00 55.31 267 ASP A O 1
ATOM 2147 N N . GLY A 1 268 ? -32.076 17.759 -19.046 1.00 49.59 268 GLY A N 1
ATOM 2148 C CA . GLY A 1 268 ? -33.221 16.862 -19.110 1.00 49.59 268 GLY A CA 1
ATOM 2149 C C . GLY A 1 268 ? -34.081 16.978 -17.857 1.00 49.59 268 GLY A C 1
ATOM 2150 O O . GLY A 1 268 ? -34.062 16.092 -17.007 1.00 49.59 268 GLY A O 1
ATOM 2151 N N . CYS A 1 269 ? -34.857 18.058 -17.762 1.00 51.97 269 CYS A N 1
ATOM 2152 C CA . CYS A 1 269 ? -36.098 18.086 -16.990 1.00 51.97 269 CYS A CA 1
ATOM 2153 C C . CYS A 1 269 ? -37.156 17.215 -17.689 1.00 51.97 269 CYS A C 1
ATOM 2155 O O . CYS A 1 269 ? -37.648 17.600 -18.744 1.00 51.97 269 CYS A O 1
ATOM 2157 N N . ALA A 1 270 ? -37.548 16.091 -17.089 1.00 50.25 270 ALA A N 1
ATOM 2158 C CA . ALA A 1 270 ? -38.864 15.454 -17.256 1.00 50.25 270 ALA A CA 1
ATOM 2159 C C . ALA A 1 270 ? -38.979 14.345 -16.193 1.00 50.25 270 ALA A C 1
ATOM 2161 O O . ALA A 1 270 ? -38.217 13.388 -16.205 1.00 50.25 270 ALA A O 1
ATOM 2162 N N . ALA A 1 271 ? -39.725 14.583 -15.114 1.00 53.75 271 ALA A N 1
ATOM 2163 C CA . ALA A 1 271 ? -41.122 14.164 -14.982 1.00 53.75 271 ALA A CA 1
ATOM 2164 C C . ALA A 1 271 ? -41.269 12.646 -14.782 1.00 53.75 271 ALA A C 1
ATOM 2166 O O . ALA A 1 271 ? -41.083 11.881 -15.718 1.00 53.75 271 ALA A O 1
ATOM 2167 N N . LEU A 1 272 ? -41.658 12.247 -13.568 1.00 52.28 272 LEU A N 1
ATOM 2168 C CA . LEU A 1 272 ? -42.532 11.098 -13.312 1.00 52.28 272 LEU A CA 1
ATOM 2169 C C . LEU A 1 272 ? -43.097 11.229 -11.891 1.00 52.28 272 LEU A C 1
ATOM 2171 O O . LEU A 1 272 ? -42.498 10.822 -10.899 1.00 52.28 272 LEU A O 1
ATOM 2175 N N . LEU A 1 273 ? -44.232 11.926 -11.842 1.00 53.75 273 LEU A N 1
ATOM 2176 C CA . LEU A 1 273 ? -45.317 11.680 -10.905 1.00 53.75 273 LEU A CA 1
ATOM 2177 C C . LEU A 1 273 ? -46.078 10.464 -11.441 1.00 53.75 273 LEU A C 1
ATOM 2179 O O . LEU A 1 273 ? -46.579 10.541 -12.560 1.00 53.75 273 LEU A O 1
ATOM 2183 N N . GLU A 1 274 ? -46.125 9.394 -10.657 1.00 57.75 274 GLU A N 1
ATOM 2184 C CA . GLU A 1 274 ? -47.284 8.520 -10.409 1.00 57.75 274 GLU A CA 1
ATOM 2185 C C . GLU A 1 274 ? -46.977 7.640 -9.190 1.00 57.75 274 GLU A C 1
ATOM 2187 O O . GLU A 1 274 ? -45.864 7.065 -9.134 1.00 57.75 274 GLU A O 1
#

Secondary structure (DSSP, 8-state):
-PPPPHHHHHHHHHHHHHHHHHHHHHHHHHHHHHHHHHHHHHHHHHHHHHHHHHHHHHHHHHHHHHHHHHHHHHHHHHHH-S--SS--HHHHHHHHHHHHHHHTT-HHHHHHHHHHHHHHHHHHHHHHHHHHHHHHHHHHHHHHHHHHHHHHHHHHHHHHHHHHHHHHHHHHHHHHHHHHHHHHHHHHHHHHHHHHHHHHHHTT--TTSGGGSTT--HHHH-HHHHHHTT-----------HHHHHHHHHHHHHHHHHHHHT------------